Protein AF-0000000068878720 (afdb_homodimer)

InterPro domains:
  IPR004360 Glyoxalase/fosfomycin resistance/dioxygenase domain [PF00903] (13-129)
  IPR029068 Glyoxalase/Bleomycin resistance protein/Dihydroxybiphenyl dioxygenase [G3DSA:3.10.180.10] (3-133)
  IPR029068 Glyoxalase/Bleomycin resistance protein/Dihydroxybiphenyl dioxygenase [SSF54593] (10-132)
  IPR037523 Vicinal oxygen chelate (VOC), core domain [PS51819] (10-132)
  IPR051785 Methylmalonyl-CoA/ethylmalonyl-CoA epimerase [PTHR43048] (6-131)

Sequence (266 aa):
MTADVNPLRTVAAISLFTEDLAASKAFYTDVFGAPVLFEDAESCSVRFNNVIVNLLLASAAGEIVGGQRLVAGPGAGHRCQLSVWVADVDAEVARLKARGVEIVLGPETKPWGKRIAAFRDPAGHSWEVAQDVMTADVNPLRTVAAISLFTEDLAASKAFYTDVFGAPVLFEDAESCSVRFNNVIVNLLLASAAGEIVGGQRLVAGPGAGHRCQLSVWVADVDAEVARLKARGVEIVLGPETKPWGKRIAAFRDPAGHSWEVAQDV

Radius of gyration: 17.66 Å; Cα contacts (8 Å, |Δi|>4): 617; chains: 2; bounding box: 44×50×49 Å

Foldseek 3Di:
DPPPPPVVPAAAEAEDEAQDAVQLVCCCCPLVVWDWDDDDPFWTWTDDPRYIYIYGYLVCCQVPPVGNVPRDALPPDDPDEAEDEDADAVVSVVVCVVVVWDWPDDQDADPVFKGKTWTARPSGHIYMYIYGD/DPPPPPPVPAAAEAEDEAQDAVQLVCCCCPLVVWDWDDDDPAWTWTDDPRYIYIYGYLVCCQVPPVGNVPRDALPPDDPDEAEDEDADAVVSVVVCVVVVWDWPDDQDADPVFKGKTWTARPSGHIYMYIYGD

Secondary structure (DSSP, 8-state):
------GGG---EEEEEES-HHHHHHHHHHTS-PPEEEE-SSEEEEE-SSSEEEEEEHHHHHHHHT-GGGBPPTTS-BSEEEEEE-S-HHHHHHHHHHTTPPEEEEEEE-TTSEEEEEEE-TT--EEEEEEE-/------GGG---EEEEEES-HHHHHHHHHHTS-PPEEEE-SSEEEEE-SSSEEEEEEHHHHHHHHT-GGGBPPTTS-BSEEEEEE-S-HHHHHHHHHHTTPPEEEEEEE-TTSEEEEEEE-TT--EEEEEEE-

Nearest PDB structures (foldseek):
  4mym-assembly1_A-2  TM=8.822E-01  e=9.165E-11  Nocardioides sp. JS614
  3r4q-assembly3_E-2  TM=7.837E-01  e=1.110E-10  Agrobacterium fabrum str. C58
  2rbb-assembly1_B  TM=8.635E-01  e=6.170E-09  Paraburkholderia phytofirmans PsJN
  1kll-assembly1_A-2  TM=8.026E-01  e=3.948E-09  Streptomy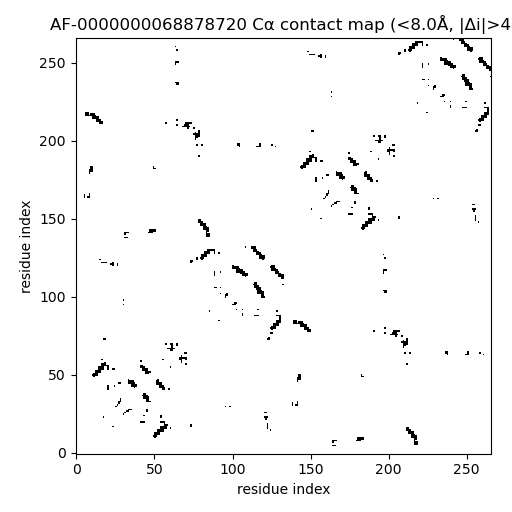ces lavendulae
  1ss4-assembly1_A  TM=6.719E-01  e=1.309E-06  Bacillus cereus

pLDDT: mean 95.37, std 10.01, range [34.06, 98.94]

Organism: Cordyceps militaris (strain CM01) (NCBI:txid983644)

Structure (mmCIF, N/CA/C/O backbone):
data_AF-0000000068878720-model_v1
#
loop_
_entity.id
_entity.type
_entity.pdbx_description
1 polymer 'Glyoxalase/bleomycin resistance protein/dioxygenase'
#
loop_
_atom_site.group_PDB
_atom_site.id
_atom_site.type_symbol
_atom_site.label_atom_id
_atom_site.label_alt_id
_atom_site.label_comp_id
_atom_site.label_asym_id
_atom_site.label_entity_id
_atom_site.label_seq_id
_atom_site.pdbx_PDB_ins_code
_atom_site.Cartn_x
_atom_site.Cartn_y
_atom_site.Cartn_z
_atom_site.occupancy
_atom_site.B_iso_or_equiv
_atom_site.auth_seq_id
_atom_site.auth_comp_id
_atom_site.auth_asym_id
_atom_site.auth_atom_id
_atom_site.pdbx_PDB_model_num
ATOM 1 N N . MET A 1 1 ? -3.354 -27.5 16.984 1 34.06 1 MET A N 1
ATOM 2 C CA . MET A 1 1 ? -3.951 -27.031 15.742 1 34.06 1 MET A CA 1
ATOM 3 C C . MET A 1 1 ? -3.109 -25.906 15.125 1 34.06 1 MET A C 1
ATOM 5 O O . MET A 1 1 ? -2.887 -24.875 15.75 1 34.06 1 MET A O 1
ATOM 9 N N . THR A 1 2 ? -1.996 -26.141 14.508 1 40.84 2 THR A N 1
ATOM 10 C CA . THR A 1 2 ? -0.998 -25.172 14.062 1 40.84 2 THR A CA 1
ATOM 11 C C . THR A 1 2 ? -1.665 -23.984 13.375 1 40.84 2 THR A C 1
ATOM 13 O O . THR A 1 2 ? -2.52 -24.172 12.5 1 40.84 2 THR A O 1
ATOM 16 N N . ALA A 1 3 ? -2.035 -23 13.922 1 46.19 3 ALA A N 1
ATOM 17 C CA . ALA A 1 3 ? -2.824 -21.859 13.492 1 46.19 3 ALA A CA 1
ATOM 18 C C . ALA A 1 3 ? -2.568 -21.531 12.023 1 46.19 3 ALA A C 1
ATOM 20 O O . ALA A 1 3 ? -1.417 -21.438 11.594 1 46.19 3 ALA A O 1
ATOM 21 N N . ASP A 1 4 ? -3.223 -22.188 11.023 1 51.69 4 ASP A N 1
ATOM 22 C CA . ASP A 1 4 ? -3.146 -22.094 9.562 1 51.69 4 ASP A CA 1
ATOM 23 C C . ASP A 1 4 ? -2.779 -20.688 9.117 1 51.69 4 ASP A C 1
ATOM 25 O O . ASP A 1 4 ? -3.646 -19.812 9.023 1 51.69 4 ASP A O 1
ATOM 29 N N . VAL A 1 5 ? -1.571 -20.25 9.531 1 62.88 5 VAL A N 1
ATOM 30 C CA . VAL A 1 5 ? -1.117 -18.922 9.141 1 62.88 5 VAL A CA 1
ATOM 31 C C . VAL A 1 5 ? -0.961 -18.844 7.625 1 62.88 5 VAL A C 1
ATOM 33 O O . VAL A 1 5 ? -0.051 -19.453 7.059 1 62.88 5 VAL A O 1
ATOM 36 N N . ASN A 1 6 ? -2.002 -18.516 6.852 1 79.38 6 ASN A N 1
ATOM 37 C CA . ASN A 1 6 ? -1.873 -18.25 5.426 1 79.38 6 ASN A CA 1
ATOM 38 C C . ASN A 1 6 ? -0.894 -17.109 5.156 1 79.38 6 ASN A C 1
ATOM 40 O O . ASN A 1 6 ? -1.197 -15.945 5.434 1 79.38 6 ASN A O 1
ATOM 44 N N . PRO A 1 7 ? 0.311 -17.5 4.762 1 83.31 7 PRO A N 1
ATOM 45 C CA . PRO A 1 7 ? 1.324 -16.469 4.551 1 83.31 7 PRO A CA 1
ATOM 46 C C . PRO A 1 7 ? 0.859 -15.375 3.594 1 83.31 7 PRO A C 1
ATOM 48 O O . PRO A 1 7 ? 1.382 -14.258 3.627 1 83.31 7 PRO A O 1
ATOM 51 N N . LEU A 1 8 ? -0.153 -15.578 2.816 1 91.62 8 LEU A N 1
ATOM 52 C CA . LEU A 1 8 ? -0.611 -14.617 1.82 1 91.62 8 LEU A CA 1
ATOM 53 C C . LEU A 1 8 ? -1.368 -13.469 2.482 1 91.62 8 LEU A C 1
ATOM 55 O O . LEU A 1 8 ? -1.61 -12.438 1.854 1 91.62 8 LEU A O 1
ATOM 59 N N . ARG A 1 9 ? -1.646 -13.594 3.729 1 95.44 9 ARG A N 1
ATOM 60 C CA . ARG A 1 9 ? -2.443 -12.562 4.379 1 95.44 9 ARG A CA 1
ATOM 61 C C . ARG A 1 9 ? -1.573 -11.664 5.254 1 95.44 9 ARG A C 1
ATOM 63 O O . ARG A 1 9 ? -2.061 -11.062 6.211 1 95.44 9 ARG A O 1
ATOM 70 N N . THR A 1 10 ? -0.305 -11.688 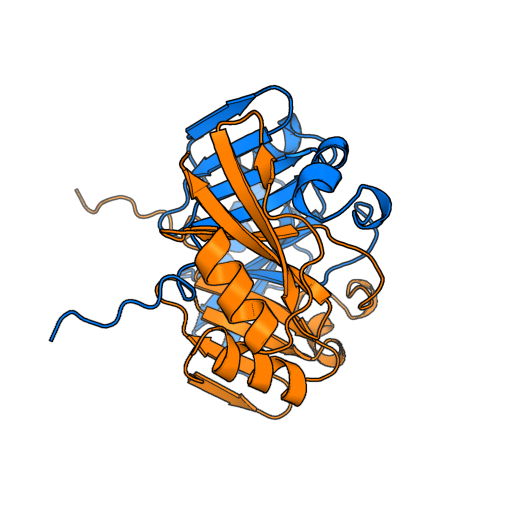5.051 1 97.31 10 THR A N 1
ATOM 71 C CA . THR A 1 10 ? 0.604 -10.758 5.715 1 97.31 10 THR A CA 1
ATOM 72 C C . THR A 1 10 ? 1.361 -9.914 4.688 1 97.31 10 THR A C 1
ATOM 74 O O . THR A 1 10 ? 2.168 -10.445 3.92 1 97.31 10 THR A O 1
ATOM 77 N N . VAL A 1 11 ? 1.076 -8.633 4.684 1 98.56 11 VAL A N 1
ATOM 78 C CA . VAL A 1 11 ? 1.844 -7.742 3.816 1 98.56 11 VAL A CA 1
ATOM 79 C C . VAL A 1 11 ? 3.215 -7.477 4.434 1 98.56 11 VAL A C 1
ATOM 81 O O . VAL A 1 11 ? 3.324 -6.77 5.441 1 98.56 11 VAL A O 1
ATOM 84 N N . ALA A 1 12 ? 4.223 -7.953 3.785 1 98.44 12 ALA A N 1
ATOM 85 C CA . ALA A 1 12 ? 5.566 -7.859 4.344 1 98.44 12 ALA A CA 1
ATOM 86 C C . ALA A 1 12 ? 6.223 -6.531 3.98 1 98.44 12 ALA A C 1
ATOM 88 O O . ALA A 1 12 ? 6.973 -5.961 4.777 1 98.44 12 ALA A O 1
ATOM 89 N N . ALA A 1 13 ? 5.945 -6.062 2.777 1 98.69 13 ALA A N 1
ATOM 90 C CA . ALA A 1 13 ? 6.535 -4.809 2.314 1 98.69 13 ALA A CA 1
ATOM 91 C C . ALA A 1 13 ? 5.598 -4.082 1.353 1 98.69 13 ALA A C 1
ATOM 93 O O . ALA A 1 13 ? 4.777 -4.715 0.682 1 98.69 13 ALA A O 1
ATOM 94 N N . ILE A 1 14 ? 5.668 -2.84 1.381 1 98.94 14 ILE A N 1
ATOM 95 C CA . ILE A 1 14 ? 5.062 -1.946 0.398 1 98.94 14 ILE A CA 1
ATOM 96 C C . ILE A 1 14 ? 6.16 -1.185 -0.346 1 98.94 14 ILE A C 1
ATOM 98 O O . ILE A 1 14 ? 6.887 -0.387 0.252 1 98.94 14 ILE A O 1
ATOM 102 N N . SER A 1 15 ? 6.305 -1.453 -1.601 1 98.88 15 SER A N 1
ATOM 103 C CA . SER A 1 15 ? 7.246 -0.696 -2.416 1 98.88 15 SER A CA 1
ATOM 104 C C . SER A 1 15 ? 6.582 0.527 -3.039 1 98.88 15 SER A C 1
ATOM 106 O O . SER A 1 15 ? 5.621 0.398 -3.797 1 98.88 15 SER A O 1
ATOM 108 N N . LEU A 1 16 ? 7.039 1.638 -2.689 1 98.88 16 LEU A N 1
ATOM 109 C CA . LEU A 1 16 ? 6.598 2.912 -3.248 1 98.88 16 LEU A CA 1
ATOM 110 C C . LEU A 1 16 ? 7.629 3.463 -4.227 1 98.88 16 LEU A C 1
ATOM 112 O O . LEU A 1 16 ? 8.812 3.582 -3.891 1 98.88 16 LEU A O 1
ATOM 116 N N . PHE A 1 17 ? 7.141 3.779 -5.43 1 98.88 17 PHE A N 1
ATOM 117 C CA . PHE A 1 17 ? 8.062 4.227 -6.465 1 98.88 17 PHE A CA 1
ATOM 118 C C . PHE A 1 17 ? 8.289 5.73 -6.379 1 98.88 17 PHE A C 1
ATOM 120 O O . PHE A 1 17 ? 7.359 6.484 -6.086 1 98.88 17 PHE A O 1
ATOM 127 N N . THR A 1 18 ? 9.484 6.129 -6.566 1 98.75 18 THR A N 1
ATOM 128 C CA . THR A 1 18 ? 9.852 7.531 -6.449 1 98.75 18 THR A CA 1
ATOM 129 C C . THR A 1 18 ? 10.844 7.922 -7.543 1 98.75 18 THR A C 1
ATOM 131 O O . THR A 1 18 ? 11.586 7.074 -8.047 1 98.75 18 THR A O 1
ATOM 134 N N . GLU A 1 19 ? 10.82 9.18 -7.957 1 98.5 19 GLU A N 1
ATOM 135 C CA . GLU A 1 19 ? 11.773 9.719 -8.914 1 98.5 19 GLU A CA 1
ATOM 136 C C . GLU A 1 19 ? 12.969 10.352 -8.203 1 98.5 19 GLU A C 1
ATOM 138 O O . GLU A 1 19 ? 13.992 10.633 -8.828 1 98.5 19 GLU A O 1
ATOM 143 N N . ASP A 1 20 ? 12.82 10.641 -6.941 1 98.56 20 ASP A N 1
ATOM 144 C CA . ASP A 1 20 ? 13.852 11.273 -6.117 1 98.56 20 ASP A CA 1
ATOM 145 C C . ASP A 1 20 ? 14.016 10.547 -4.785 1 98.56 20 ASP A C 1
ATOM 147 O O . ASP A 1 20 ? 13.352 10.891 -3.801 1 98.56 20 ASP A O 1
ATOM 151 N N . LEU A 1 21 ? 14.977 9.602 -4.789 1 98.69 21 LEU A N 1
ATOM 152 C CA . LEU A 1 21 ? 15.156 8.711 -3.646 1 98.69 21 LEU A CA 1
ATOM 153 C C . LEU A 1 21 ? 15.57 9.5 -2.406 1 98.69 21 LEU A C 1
ATOM 155 O O . LEU A 1 21 ? 15.086 9.219 -1.304 1 98.69 21 LEU A O 1
ATOM 159 N N . ALA A 1 22 ? 16.406 10.438 -2.559 1 98.69 22 ALA A N 1
ATOM 160 C CA . ALA A 1 22 ? 16.891 11.242 -1.436 1 98.69 22 ALA A CA 1
ATOM 161 C C . ALA A 1 22 ? 15.742 12.016 -0.786 1 98.69 22 ALA A C 1
ATOM 163 O O . ALA A 1 22 ? 15.625 12.047 0.441 1 98.69 22 ALA A O 1
ATOM 164 N N . ALA A 1 23 ? 14.938 12.656 -1.591 1 98.5 23 ALA A N 1
ATOM 165 C CA . ALA A 1 23 ? 13.797 13.398 -1.077 1 98.5 23 ALA A CA 1
ATOM 166 C C . ALA A 1 23 ? 12.82 12.484 -0.353 1 98.5 23 ALA A C 1
ATOM 168 O O . ALA A 1 23 ? 12.289 12.836 0.706 1 98.5 23 ALA A O 1
ATOM 169 N N . SER A 1 24 ? 12.57 11.312 -0.935 1 98.69 24 SER A N 1
ATOM 170 C CA . SER A 1 24 ? 11.68 10.352 -0.292 1 98.69 24 SER A CA 1
ATOM 171 C C . SER A 1 24 ? 12.25 9.867 1.038 1 98.69 24 SER A C 1
ATOM 173 O O . SER A 1 24 ? 11.547 9.859 2.051 1 98.69 24 SER A O 1
ATOM 175 N N . LYS A 1 25 ? 13.477 9.492 0.987 1 98.75 25 LYS A N 1
ATOM 176 C CA . LYS A 1 25 ? 14.125 9.07 2.225 1 98.75 25 LYS A CA 1
ATOM 177 C C . LYS A 1 25 ? 13.992 10.133 3.309 1 98.75 25 LYS A C 1
ATOM 179 O O . LYS A 1 25 ? 13.602 9.828 4.438 1 98.75 25 LYS A O 1
ATOM 184 N N . ALA A 1 26 ? 14.289 11.359 3.004 1 98.56 26 ALA A N 1
ATOM 185 C CA . ALA A 1 26 ? 14.211 12.461 3.961 1 98.56 26 ALA A CA 1
ATOM 186 C C . ALA A 1 26 ? 12.797 12.594 4.523 1 98.56 26 ALA A C 1
ATOM 188 O O . ALA A 1 26 ? 12.617 12.766 5.73 1 98.56 26 ALA A O 1
ATOM 189 N N . PHE A 1 27 ? 11.852 12.5 3.688 1 98.5 27 PHE A N 1
ATOM 190 C CA . PHE A 1 27 ? 10.461 12.625 4.109 1 98.5 27 PHE A CA 1
ATOM 191 C C . PHE A 1 27 ? 10.109 11.531 5.109 1 98.5 27 PHE A C 1
ATOM 193 O O . PHE A 1 27 ? 9.578 11.812 6.188 1 98.5 27 PHE A O 1
ATOM 200 N N . TYR A 1 28 ? 10.367 10.289 4.77 1 98.5 28 TYR A N 1
ATOM 201 C CA . TYR A 1 28 ? 9.93 9.164 5.598 1 98.5 28 TYR A CA 1
ATOM 202 C C . TYR A 1 28 ? 10.711 9.125 6.906 1 98.5 28 TYR A C 1
ATOM 204 O O . TYR A 1 28 ? 10.18 8.711 7.941 1 98.5 28 TYR A O 1
ATOM 212 N N . THR A 1 29 ? 11.961 9.578 6.891 1 97.94 29 THR A N 1
ATOM 213 C CA . THR A 1 29 ? 12.742 9.602 8.125 1 97.94 29 THR A CA 1
ATOM 214 C C . THR A 1 29 ? 12.336 10.789 8.992 1 97.94 29 THR A C 1
ATOM 216 O O . THR A 1 29 ? 12.211 10.664 10.211 1 97.94 29 THR A O 1
ATOM 219 N N . ASP A 1 30 ? 12.039 11.969 8.383 1 96.19 30 ASP A N 1
ATOM 220 C CA . ASP A 1 30 ? 11.797 13.195 9.141 1 96.19 30 ASP A CA 1
ATOM 221 C C . ASP A 1 30 ? 10.336 13.289 9.57 1 96.19 30 ASP A C 1
ATOM 223 O O . ASP A 1 30 ? 10.039 13.734 10.68 1 96.19 30 ASP A O 1
ATOM 227 N N . VAL A 1 31 ? 9.477 12.945 8.703 1 95.69 31 VAL A N 1
ATOM 228 C CA . VAL A 1 31 ? 8.055 13.148 8.945 1 95.69 31 VAL A CA 1
ATOM 229 C C . VAL A 1 31 ? 7.492 11.977 9.742 1 95.69 31 VAL A C 1
ATOM 231 O O . VAL A 1 31 ? 6.812 12.172 10.75 1 95.69 31 VAL A O 1
ATOM 234 N N . PHE A 1 32 ? 7.852 10.742 9.359 1 96 32 PHE A N 1
ATOM 235 C CA . PHE A 1 32 ? 7.32 9.562 10.031 1 96 32 PHE A CA 1
ATOM 236 C C . PHE A 1 32 ? 8.25 9.109 11.148 1 96 32 PHE A C 1
ATOM 238 O O . PHE A 1 32 ? 7.852 8.344 12.023 1 96 32 PHE A O 1
ATOM 245 N N . GLY A 1 33 ? 9.523 9.562 11.078 1 96 33 GLY A N 1
ATOM 246 C CA . GLY A 1 33 ? 10.516 9.062 12.016 1 96 33 GLY A CA 1
ATOM 247 C C . GLY A 1 33 ? 10.875 7.613 11.781 1 96 33 GLY A C 1
ATOM 248 O O . GLY A 1 33 ? 11.172 6.879 12.727 1 96 33 GLY A O 1
ATOM 249 N N . ALA A 1 34 ? 10.758 7.113 10.602 1 97.56 34 ALA A N 1
ATOM 250 C CA . ALA A 1 34 ? 11.016 5.715 10.266 1 97.56 34 ALA A CA 1
ATOM 251 C C . ALA A 1 34 ? 12.516 5.465 10.078 1 97.56 34 ALA A C 1
ATOM 253 O O . ALA A 1 34 ? 13.148 6.09 9.227 1 97.56 34 ALA A O 1
ATOM 254 N N . PRO A 1 35 ? 13.078 4.562 10.852 1 97.88 35 PRO A N 1
ATOM 255 C CA . PRO A 1 35 ? 14.508 4.297 10.672 1 97.88 35 PRO A CA 1
ATOM 256 C C . PRO A 1 35 ? 14.812 3.58 9.359 1 97.88 35 PRO A C 1
ATOM 258 O O . PRO A 1 35 ? 14.031 2.734 8.914 1 97.88 35 PRO A O 1
ATOM 261 N N . VAL A 1 36 ? 16 3.842 8.789 1 98.62 36 VAL A N 1
ATOM 262 C CA . VAL A 1 36 ? 16.469 3.191 7.574 1 98.62 36 VAL A CA 1
ATOM 263 C C . VAL A 1 36 ? 17.016 1.804 7.906 1 98.62 36 VAL A C 1
ATOM 265 O O . VAL A 1 36 ? 17.812 1.65 8.828 1 98.62 36 VAL A O 1
ATOM 268 N N . LEU A 1 37 ? 16.578 0.844 7.16 1 98.38 37 LEU A N 1
ATOM 269 C CA . LEU A 1 37 ? 17.031 -0.532 7.336 1 98.38 37 LEU A CA 1
ATOM 270 C C . LEU A 1 37 ? 18.156 -0.867 6.352 1 98.38 37 LEU A C 1
ATOM 272 O O . LEU A 1 37 ? 19.078 -1.605 6.688 1 98.38 37 LEU A O 1
ATOM 276 N N . PHE A 1 38 ? 17.906 -0.456 5.16 1 97.12 38 PHE A N 1
ATOM 277 C CA . PHE A 1 38 ? 18.812 -0.743 4.047 1 97.12 38 PHE A CA 1
ATOM 278 C C . PHE A 1 38 ? 18.688 0.322 2.965 1 97.12 38 PHE A C 1
ATOM 280 O O . PHE A 1 38 ? 17.625 0.922 2.797 1 97.12 38 PHE A O 1
ATOM 287 N N . GLU A 1 39 ? 19.766 0.601 2.346 1 97.81 39 GLU A N 1
ATOM 288 C CA . GLU A 1 39 ? 19.734 1.534 1.223 1 97.81 39 GLU A CA 1
ATOM 289 C C . GLU A 1 39 ? 20.828 1.226 0.213 1 97.81 39 GLU A C 1
ATOM 291 O O . GLU A 1 39 ? 21.938 0.823 0.591 1 97.81 39 GLU A O 1
ATOM 296 N N . ASP A 1 40 ? 20.562 1.302 -0.949 1 97.5 40 ASP A N 1
ATOM 297 C CA . ASP A 1 40 ? 21.531 1.265 -2.043 1 97.5 40 ASP A CA 1
ATOM 298 C C . ASP A 1 40 ? 21.219 2.332 -3.088 1 97.5 40 ASP A C 1
ATOM 300 O O . ASP A 1 40 ? 20.531 3.316 -2.793 1 97.5 40 ASP A O 1
ATOM 304 N N . ALA A 1 41 ? 21.781 2.248 -4.246 1 97.31 41 ALA A N 1
ATOM 305 C CA . ALA A 1 41 ? 21.656 3.297 -5.254 1 97.31 41 ALA A CA 1
ATOM 306 C C . ALA A 1 41 ? 20.234 3.404 -5.766 1 97.31 41 ALA A C 1
ATOM 308 O O . ALA A 1 41 ? 19.812 4.461 -6.246 1 97.31 41 ALA A O 1
ATOM 309 N N . GLU A 1 42 ? 19.438 2.348 -5.586 1 98.25 42 GLU A N 1
ATOM 310 C CA . GLU A 1 42 ? 18.141 2.332 -6.242 1 98.25 42 GLU A CA 1
ATOM 311 C C . GLU A 1 42 ? 17 2.258 -5.227 1 98.25 42 GLU A C 1
ATOM 313 O O . GLU A 1 42 ? 15.836 2.398 -5.582 1 98.25 42 GLU A O 1
ATOM 318 N N . SER A 1 43 ? 17.328 2.064 -3.98 1 98.5 43 SER A N 1
ATOM 319 C CA . SER A 1 43 ? 16.25 1.842 -3.033 1 98.5 43 SER A CA 1
ATOM 320 C C . SER A 1 43 ? 16.672 2.189 -1.61 1 98.5 43 SER A C 1
ATOM 322 O O . SER A 1 43 ? 17.875 2.256 -1.315 1 98.5 43 SER A O 1
ATOM 324 N N . CYS A 1 44 ? 15.727 2.496 -0.809 1 98.81 44 CYS A N 1
ATOM 325 C CA . CYS A 1 44 ? 15.852 2.715 0.627 1 98.81 44 CYS A CA 1
ATOM 326 C C . CYS A 1 44 ? 14.688 2.088 1.381 1 98.81 44 CYS A C 1
ATOM 328 O O . CYS A 1 44 ? 13.531 2.469 1.174 1 98.81 44 CYS A O 1
ATOM 330 N N . SER A 1 45 ? 14.961 1.12 2.188 1 98.75 45 SER A N 1
ATOM 331 C CA . SER A 1 45 ? 13.93 0.504 3.016 1 98.75 45 SER A CA 1
ATOM 332 C C . SER A 1 45 ? 13.859 1.161 4.391 1 98.75 45 SER A C 1
ATOM 334 O O . SER A 1 45 ? 14.891 1.351 5.047 1 98.75 45 SER A O 1
ATOM 336 N N . VAL A 1 46 ? 12.672 1.502 4.766 1 98.75 46 VAL A N 1
ATOM 337 C CA . VAL A 1 46 ? 12.469 2.074 6.094 1 98.75 46 VAL A CA 1
ATOM 338 C C . VAL A 1 46 ? 11.516 1.192 6.895 1 98.75 46 VAL A C 1
ATOM 340 O O . VAL A 1 46 ? 10.68 0.484 6.324 1 98.75 46 VAL A O 1
ATOM 343 N N . ARG A 1 47 ? 11.656 1.254 8.188 1 97.94 47 ARG A N 1
ATOM 344 C CA . ARG A 1 47 ? 10.93 0.355 9.07 1 97.94 47 ARG A CA 1
ATOM 345 C C . ARG A 1 47 ? 9.688 1.033 9.633 1 97.94 47 ARG A C 1
ATOM 347 O O . ARG A 1 47 ? 9.781 2.059 10.312 1 97.94 47 ARG A O 1
ATOM 354 N N . PHE A 1 48 ? 8.562 0.49 9.344 1 98.12 48 PHE A N 1
ATOM 355 C CA . PHE A 1 48 ? 7.324 0.721 10.078 1 98.12 48 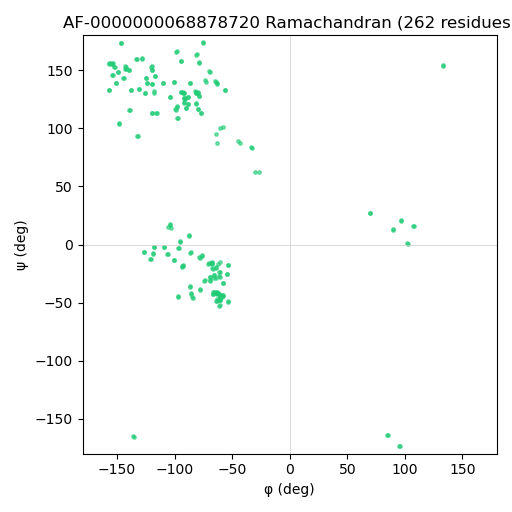PHE A CA 1
ATOM 356 C C . PHE A 1 48 ? 7.062 -0.408 11.07 1 98.12 48 PHE A C 1
ATOM 358 O O . PHE A 1 48 ? 7.73 -1.444 11.023 1 98.12 48 PHE A O 1
ATOM 365 N N . ASN A 1 49 ? 6.148 -0.209 12 1 97 49 ASN A N 1
ATOM 366 C CA . ASN A 1 49 ? 5.93 -1.164 13.078 1 97 49 ASN A CA 1
ATOM 367 C C . ASN A 1 49 ? 5.422 -2.504 12.547 1 97 49 ASN A C 1
ATOM 369 O O . ASN A 1 49 ? 5.715 -3.553 13.125 1 97 49 ASN A O 1
ATOM 373 N N . ASN A 1 50 ? 4.723 -2.531 11.453 1 97.19 50 ASN A N 1
ATOM 374 C CA . ASN A 1 50 ? 4.055 -3.754 11.016 1 97.19 50 ASN A CA 1
ATOM 375 C C . ASN A 1 50 ? 4.426 -4.117 9.586 1 97.19 50 ASN A C 1
ATOM 377 O O . ASN A 1 50 ? 4.039 -5.18 9.086 1 97.19 50 ASN A O 1
ATOM 381 N N . VAL A 1 51 ? 5.16 -3.299 8.867 1 98.19 51 VAL A N 1
ATOM 382 C CA . VAL A 1 51 ? 5.512 -3.527 7.469 1 98.19 51 VAL A CA 1
ATOM 383 C C . VAL A 1 51 ? 6.809 -2.799 7.137 1 98.19 51 VAL A C 1
ATOM 385 O O . VAL A 1 51 ? 7.176 -1.83 7.809 1 98.19 51 VAL A O 1
ATOM 388 N N . ILE A 1 52 ? 7.492 -3.277 6.141 1 98.56 52 ILE A N 1
ATOM 389 C CA . ILE A 1 52 ? 8.602 -2.525 5.57 1 98.56 52 ILE A CA 1
ATOM 390 C C . ILE A 1 52 ? 8.094 -1.662 4.414 1 98.56 52 ILE A C 1
ATOM 392 O O . ILE A 1 52 ? 7.34 -2.133 3.564 1 98.56 52 ILE A O 1
ATOM 396 N N . VAL A 1 53 ? 8.438 -0.437 4.426 1 98.88 53 VAL A N 1
ATOM 397 C CA . VAL A 1 53 ? 8.203 0.416 3.264 1 98.88 53 VAL A CA 1
ATOM 398 C C . VAL A 1 53 ? 9.492 0.551 2.453 1 98.88 53 VAL A C 1
ATOM 400 O O . VAL A 1 53 ? 10.5 1.042 2.961 1 98.88 53 VAL A O 1
ATOM 403 N N . ASN A 1 54 ? 9.453 0.062 1.254 1 98.81 54 ASN A N 1
ATOM 404 C CA . ASN A 1 54 ? 10.578 0.158 0.327 1 98.81 54 ASN A CA 1
ATOM 405 C C . ASN A 1 54 ? 10.406 1.327 -0.639 1 98.81 54 ASN A C 1
ATOM 407 O O . ASN A 1 54 ? 9.531 1.303 -1.503 1 98.81 54 ASN A O 1
ATOM 411 N N . LEU A 1 55 ? 11.188 2.316 -0.458 1 98.94 55 LEU A N 1
ATOM 412 C CA . LEU A 1 55 ? 11.273 3.402 -1.43 1 98.94 55 LEU A CA 1
ATOM 413 C C . LEU A 1 55 ? 12.156 3.01 -2.611 1 98.94 55 LEU A C 1
ATOM 415 O O . LEU A 1 55 ? 13.344 2.732 -2.438 1 98.94 55 LEU A O 1
ATOM 419 N N . LEU A 1 56 ? 11.594 2.941 -3.797 1 98.88 56 LEU A N 1
ATOM 420 C CA . LEU A 1 56 ? 12.273 2.393 -4.961 1 98.88 56 LEU A CA 1
ATOM 421 C C . LEU A 1 56 ? 12.273 3.389 -6.117 1 98.88 56 LEU A C 1
ATOM 423 O O . LEU A 1 56 ? 11.227 3.943 -6.461 1 98.88 56 LEU A O 1
ATOM 427 N N . LEU A 1 57 ? 13.438 3.59 -6.668 1 98.81 57 LEU A N 1
ATOM 428 C CA . LEU A 1 57 ? 13.461 4.422 -7.867 1 98.81 57 LEU A CA 1
ATOM 429 C C . LEU A 1 57 ? 12.531 3.863 -8.938 1 98.81 57 LEU A C 1
ATOM 431 O O . LEU A 1 57 ? 12.578 2.668 -9.242 1 98.81 57 LEU A O 1
ATOM 435 N N . ALA A 1 58 ? 11.758 4.777 -9.477 1 98.69 58 ALA A N 1
ATOM 436 C CA . ALA A 1 58 ? 10.805 4.391 -10.516 1 98.69 58 ALA A CA 1
ATOM 437 C C . ALA A 1 58 ? 11.523 3.742 -11.695 1 98.69 58 ALA A C 1
ATOM 439 O O . ALA A 1 58 ? 10.992 2.82 -12.32 1 98.69 58 ALA A O 1
ATOM 440 N N . SER A 1 59 ? 12.734 4.156 -12.008 1 98.12 59 SER A N 1
ATOM 441 C CA . SER A 1 59 ? 13.516 3.633 -13.125 1 98.12 59 SER A CA 1
ATOM 442 C C . SER A 1 59 ? 13.922 2.184 -12.883 1 98.12 59 SER A C 1
ATOM 444 O O . SER A 1 59 ? 14.32 1.483 -13.812 1 98.12 59 SER A O 1
ATOM 446 N N . ALA A 1 60 ? 13.828 1.689 -11.672 1 98.19 60 ALA A N 1
ATOM 447 C CA . ALA A 1 60 ? 14.188 0.314 -11.336 1 98.19 60 ALA A CA 1
ATOM 448 C C . ALA A 1 60 ? 12.938 -0.53 -11.078 1 98.19 60 ALA A C 1
ATOM 450 O O . ALA A 1 60 ? 13.031 -1.749 -10.914 1 98.19 60 ALA A O 1
ATOM 451 N N . ALA A 1 61 ? 11.781 0.105 -11.023 1 98.56 61 ALA A N 1
ATOM 452 C CA . ALA A 1 61 ? 10.547 -0.542 -10.594 1 98.56 61 ALA A CA 1
ATOM 453 C C . ALA A 1 61 ? 10.078 -1.574 -11.617 1 98.56 61 ALA A C 1
ATOM 455 O O . ALA A 1 61 ? 9.398 -2.543 -11.266 1 98.56 61 ALA A O 1
ATOM 456 N N . GLY A 1 62 ? 10.43 -1.363 -12.906 1 98.12 62 GLY A N 1
ATOM 457 C CA . GLY A 1 62 ? 10.07 -2.318 -13.945 1 98.12 62 GLY A CA 1
ATOM 458 C C . GLY A 1 62 ? 10.539 -3.73 -13.641 1 98.12 62 GLY A C 1
ATOM 459 O O . GLY A 1 62 ? 9.914 -4.699 -14.07 1 98.12 62 GLY A O 1
ATOM 460 N N . GLU A 1 63 ? 11.547 -3.885 -12.875 1 97.25 63 GLU A N 1
ATOM 461 C CA . GLU A 1 63 ? 12.164 -5.168 -12.539 1 97.25 63 GLU A CA 1
ATOM 462 C C . GLU A 1 63 ? 11.258 -5.988 -11.625 1 97.25 63 GLU A C 1
ATOM 464 O O . GLU A 1 63 ? 11.453 -7.199 -11.477 1 97.25 63 GLU A O 1
ATOM 469 N N . ILE A 1 64 ? 10.297 -5.301 -11.039 1 97.81 64 ILE A N 1
ATOM 470 C CA . ILE A 1 64 ? 9.508 -6.062 -10.086 1 97.81 64 ILE A CA 1
ATOM 471 C C . ILE A 1 64 ? 8.039 -6.062 -10.508 1 97.81 64 ILE A C 1
ATOM 473 O O . ILE A 1 64 ? 7.242 -6.863 -10.016 1 97.81 64 ILE A O 1
ATOM 477 N N . VAL A 1 65 ? 7.668 -5.199 -11.477 1 97.94 65 VAL A N 1
ATOM 478 C CA . VAL A 1 65 ? 6.246 -5.137 -11.805 1 97.94 65 VAL A CA 1
ATOM 479 C C . VAL A 1 65 ? 6.004 -5.75 -13.18 1 97.94 65 VAL A C 1
ATOM 481 O O . VAL A 1 65 ? 4.871 -5.781 -13.656 1 97.94 65 VAL A O 1
ATOM 484 N N . GLY A 1 66 ? 6.926 -6.176 -13.883 1 97 66 GLY A N 1
ATOM 485 C CA . GLY A 1 66 ? 6.746 -6.848 -15.156 1 97 66 GLY A CA 1
ATOM 486 C C . GLY A 1 66 ? 7.152 -5.996 -16.344 1 97 66 GLY A C 1
ATOM 487 O O . GLY A 1 66 ? 6.668 -6.203 -17.453 1 97 66 GLY A O 1
ATOM 488 N N . GLY A 1 67 ? 7.93 -4.906 -16.016 1 97.25 67 GLY A N 1
ATOM 489 C CA . GLY A 1 67 ? 8.414 -4.059 -17.094 1 97.25 67 GLY A CA 1
ATOM 490 C C . GLY A 1 67 ? 8.219 -2.578 -16.828 1 97.25 67 GLY A C 1
ATOM 491 O O . GLY A 1 67 ? 7.27 -2.189 -16.141 1 97.25 67 GLY A O 1
ATOM 492 N N . GLN A 1 68 ? 9.102 -1.768 -17.484 1 95.94 68 GLN A N 1
ATOM 493 C CA . GLN A 1 68 ? 9.062 -0.326 -17.266 1 95.94 68 GLN A CA 1
ATOM 494 C C . GLN A 1 68 ? 7.77 0.28 -17.797 1 95.94 68 GLN A C 1
ATOM 496 O O . GLN A 1 68 ? 7.281 1.279 -17.266 1 95.94 68 GLN A O 1
ATOM 501 N N . ARG A 1 69 ? 7.18 -0.37 -18.781 1 95.62 69 ARG A N 1
ATOM 502 C CA . ARG A 1 69 ? 5.973 0.157 -19.406 1 95.62 69 ARG A CA 1
ATOM 503 C C . ARG A 1 69 ? 4.797 0.13 -18.422 1 95.62 69 ARG A C 1
ATOM 505 O O . ARG A 1 69 ? 3.793 0.813 -18.641 1 95.62 69 ARG A O 1
ATOM 512 N N . LEU A 1 70 ? 4.93 -0.593 -17.406 1 96.88 70 LEU A N 1
ATOM 513 C CA . LEU A 1 70 ? 3.85 -0.735 -16.438 1 96.88 70 LEU A CA 1
ATOM 514 C C . LEU A 1 70 ? 4.043 0.219 -15.266 1 96.88 70 LEU A C 1
ATOM 516 O O . LEU A 1 70 ? 3.221 0.258 -14.344 1 96.88 70 LEU A O 1
ATOM 520 N N . VAL A 1 71 ? 5.117 0.957 -15.25 1 98 71 VAL A N 1
ATOM 521 C CA . VAL A 1 71 ? 5.379 1.931 -14.195 1 98 71 VAL A CA 1
ATOM 522 C C . VAL A 1 71 ? 4.746 3.271 -14.562 1 98 71 VAL A C 1
ATOM 524 O O . VAL A 1 71 ? 5.047 3.842 -15.617 1 98 71 VAL A O 1
ATOM 527 N N . ALA A 1 72 ? 3.869 3.713 -13.703 1 97.31 72 ALA A N 1
ATOM 528 C CA . ALA A 1 72 ? 3.182 4.98 -13.945 1 97.31 72 ALA A CA 1
ATOM 529 C C . ALA A 1 72 ? 4.074 6.164 -13.586 1 97.31 72 ALA A C 1
ATOM 531 O O . ALA A 1 72 ? 4.949 6.051 -12.727 1 97.31 72 ALA A O 1
ATOM 532 N N . GLY A 1 73 ? 3.795 7.301 -14.172 1 94.69 73 GLY A N 1
ATOM 533 C CA . GLY A 1 73 ? 4.5 8.523 -13.828 1 94.69 73 GLY A CA 1
ATOM 534 C C . GLY A 1 73 ? 3.959 9.188 -12.57 1 94.69 73 GLY A C 1
ATOM 535 O O . GLY A 1 73 ? 2.893 8.812 -12.078 1 94.69 73 GLY A O 1
ATOM 536 N N . PRO A 1 74 ? 4.691 10.141 -11.906 1 89.31 74 PRO A N 1
ATOM 537 C CA . PRO A 1 74 ? 4.289 10.789 -10.656 1 89.31 74 PRO A CA 1
ATOM 538 C C . PRO A 1 74 ? 2.979 11.562 -10.789 1 89.31 74 PRO A C 1
ATOM 540 O O . PRO A 1 74 ? 2.285 11.781 -9.789 1 89.31 74 PRO A O 1
ATOM 543 N N . GLY A 1 75 ? 2.496 11.852 -11.977 1 90.06 75 GLY A N 1
ATOM 544 C CA . GLY A 1 75 ? 1.279 12.625 -12.164 1 90.06 75 GLY A CA 1
ATOM 545 C C . GLY A 1 75 ? 0.1 11.781 -12.609 1 90.06 75 GLY A C 1
ATOM 546 O O . GLY A 1 75 ? -0.96 12.312 -12.945 1 90.06 75 GLY A O 1
ATOM 547 N N . ALA A 1 76 ? 0.167 10.492 -12.5 1 93.81 76 ALA A N 1
ATOM 548 C CA . ALA A 1 76 ? -0.842 9.586 -13.055 1 93.81 76 ALA A CA 1
ATOM 549 C C . ALA A 1 76 ? -2.078 9.531 -12.156 1 93.81 76 ALA A C 1
ATOM 551 O O . ALA A 1 76 ? -3.141 9.078 -12.578 1 93.81 76 ALA A O 1
ATOM 552 N N . GLY A 1 77 ? -2.025 10.086 -10.93 1 96 77 GLY A N 1
ATOM 553 C CA . GLY A 1 77 ? -3.117 9.953 -9.977 1 96 77 GLY A CA 1
ATOM 554 C C . GLY A 1 77 ? -2.932 8.805 -9.008 1 96 77 GLY A C 1
ATOM 555 O O . GLY A 1 77 ? -1.854 8.203 -8.945 1 96 77 GLY A O 1
ATOM 556 N N . HIS A 1 78 ? -4 8.609 -8.234 1 96.94 78 HIS A N 1
ATOM 557 C CA . HIS A 1 78 ? -3.895 7.621 -7.168 1 96.94 78 HIS A CA 1
ATOM 558 C C . HIS A 1 78 ? -4.754 6.395 -7.461 1 96.94 78 HIS A C 1
ATOM 560 O O . HIS A 1 78 ? -5.887 6.523 -7.934 1 96.94 78 HIS A O 1
ATOM 566 N N . ARG A 1 79 ? -4.203 5.258 -7.164 1 98 79 ARG A N 1
ATOM 567 C CA . ARG A 1 79 ? -4.98 4.023 -7.188 1 98 79 ARG A CA 1
ATOM 568 C C . ARG A 1 79 ? -5.039 3.385 -5.805 1 98 79 ARG A C 1
ATOM 570 O O . ARG A 1 79 ? -5.695 2.359 -5.617 1 98 79 ARG A O 1
ATOM 577 N N . CYS A 1 80 ? -4.379 3.98 -4.871 1 98.31 80 CYS A N 1
ATOM 578 C CA . CYS A 1 80 ? -4.316 3.459 -3.51 1 98.31 80 CYS A CA 1
ATOM 579 C C . CYS A 1 80 ? -4.039 4.578 -2.512 1 98.31 80 CYS A C 1
ATOM 581 O O . CYS A 1 80 ? -3.578 5.656 -2.891 1 98.31 80 CYS A O 1
ATOM 583 N N . GLN A 1 81 ? -4.406 4.391 -1.287 1 98.81 81 GLN A N 1
ATOM 584 C CA . GLN A 1 81 ? -4.094 5.285 -0.179 1 98.81 81 GLN A CA 1
ATOM 585 C C . GLN A 1 81 ? -3.699 4.5 1.069 1 98.81 81 GLN A C 1
ATOM 587 O O . GLN A 1 81 ? -4.328 3.494 1.397 1 98.81 81 GLN A O 1
ATOM 592 N N . LEU A 1 82 ? -2.615 4.898 1.712 1 98.88 82 LEU A N 1
ATOM 593 C CA . LEU A 1 82 ? -2.152 4.312 2.965 1 98.88 82 LEU A CA 1
ATOM 594 C C . LEU A 1 82 ? -2.668 5.105 4.16 1 98.88 82 LEU A C 1
ATOM 596 O O . LEU A 1 82 ? -2.555 6.332 4.191 1 98.88 82 LEU A O 1
ATOM 600 N N . SER A 1 83 ? -3.223 4.41 5.129 1 98.75 83 SER A N 1
ATOM 601 C CA . SER A 1 83 ? -3.865 5.098 6.246 1 98.75 83 SER A CA 1
ATOM 602 C C . SER A 1 83 ? -3.203 4.738 7.57 1 98.75 83 SER A C 1
ATOM 604 O O . SER A 1 83 ? -2.896 3.57 7.82 1 98.75 83 SER A O 1
ATOM 606 N N . VAL A 1 84 ? -3.037 5.727 8.359 1 98.44 84 VAL A N 1
ATOM 607 C CA . VAL A 1 84 ? -2.557 5.594 9.734 1 98.44 84 VAL A CA 1
ATOM 608 C C . VAL A 1 84 ? -3.625 6.094 10.703 1 98.44 84 VAL A C 1
ATOM 610 O O . VAL A 1 84 ? -4.188 7.176 10.516 1 98.44 84 VAL A O 1
ATOM 613 N N . TRP A 1 85 ? -3.867 5.27 11.711 1 97.75 85 TRP A N 1
ATOM 614 C CA . TRP A 1 85 ? -4.758 5.711 12.781 1 97.75 85 TRP A CA 1
ATOM 615 C C . TRP A 1 85 ? -4.012 6.57 13.789 1 97.75 85 TRP A C 1
ATOM 617 O O . TRP A 1 85 ? -2.908 6.219 14.219 1 97.75 85 TRP A O 1
ATOM 627 N N . VAL A 1 86 ? -4.559 7.656 14.117 1 97.75 86 VAL A N 1
ATOM 628 C CA . VAL A 1 86 ? -3.957 8.547 15.102 1 97.75 86 VAL A CA 1
ATOM 629 C C . VAL A 1 86 ? -4.984 8.898 16.172 1 97.75 86 VAL A C 1
ATOM 631 O O . VAL A 1 86 ? -6.188 8.711 15.977 1 97.75 86 VAL A O 1
ATOM 634 N N . ALA A 1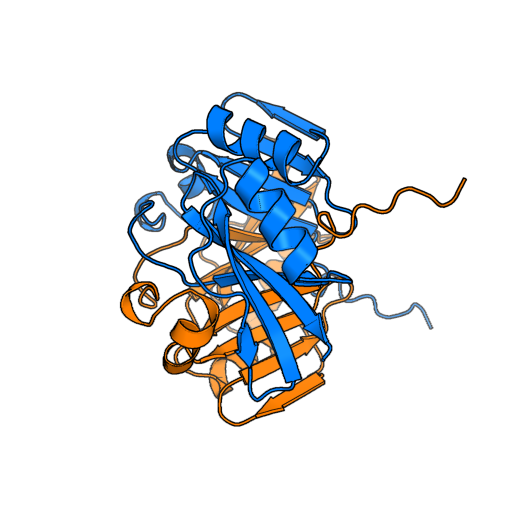 87 ? -4.52 9.336 17.297 1 96.62 87 ALA A N 1
ATOM 635 C CA . ALA A 1 87 ? -5.391 9.695 18.422 1 96.62 87 ALA A CA 1
ATOM 636 C C . ALA A 1 87 ? -6.102 11.023 18.156 1 96.62 87 ALA A C 1
ATOM 638 O O . ALA A 1 87 ? -7.23 11.227 18.609 1 96.62 87 ALA A O 1
ATOM 639 N N . ASP A 1 88 ? -5.473 11.922 17.438 1 97.75 88 ASP A N 1
ATOM 640 C CA . ASP A 1 88 ? -5.949 13.289 17.203 1 97.75 88 ASP A CA 1
ATOM 641 C C . ASP A 1 88 ? -5.512 13.789 15.828 1 97.75 88 ASP A C 1
ATOM 643 O O . ASP A 1 88 ? -4.391 14.273 15.664 1 97.75 88 ASP A O 1
ATOM 647 N N . VAL A 1 89 ? -6.465 13.828 14.891 1 98.5 89 VAL A N 1
ATOM 648 C CA . VAL A 1 89 ? -6.168 14.18 13.5 1 98.5 89 VAL A CA 1
ATOM 649 C C . VAL A 1 89 ? -5.742 15.641 13.422 1 98.5 89 VAL A C 1
ATOM 651 O O . VAL A 1 89 ? -4.785 15.984 12.727 1 98.5 89 VAL A O 1
ATOM 654 N N . ASP A 1 90 ? -6.422 16.531 14.148 1 98.5 90 ASP A N 1
ATOM 655 C CA . ASP A 1 90 ? -6.113 17.953 14.086 1 98.5 90 ASP A CA 1
ATOM 656 C C . ASP A 1 90 ? -4.703 18.234 14.594 1 98.5 90 ASP A C 1
ATOM 658 O O . ASP A 1 90 ? -3.969 19.031 14 1 98.5 90 ASP A O 1
ATOM 662 N N . ALA A 1 91 ? -4.328 17.594 15.648 1 97.94 91 ALA A N 1
ATOM 663 C CA . ALA A 1 91 ? -2.977 17.75 16.172 1 97.94 91 ALA A CA 1
ATOM 664 C C . ALA A 1 91 ? -1.937 17.234 15.18 1 97.94 91 ALA A C 1
ATOM 666 O O . ALA A 1 91 ? -0.894 17.875 14.992 1 97.94 91 ALA A O 1
ATOM 667 N N . GLU A 1 92 ? -2.238 16.109 14.578 1 97.31 92 GLU A N 1
ATOM 668 C CA . GLU A 1 92 ? -1.294 15.547 13.609 1 97.31 92 GLU A CA 1
ATOM 669 C C . GL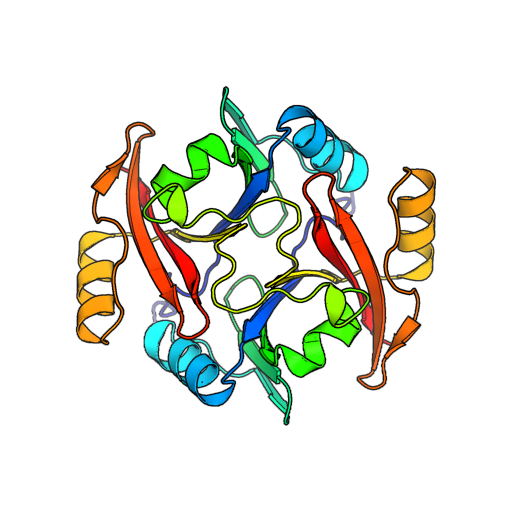U A 1 92 ? -1.171 16.453 12.383 1 97.31 92 GLU A C 1
ATOM 671 O O . GLU A 1 92 ? -0.075 16.625 11.844 1 97.31 92 GLU A O 1
ATOM 676 N N . VAL A 1 93 ? -2.283 16.969 11.938 1 98.06 93 VAL A N 1
ATOM 677 C CA . VAL A 1 93 ? -2.27 17.891 10.797 1 98.06 93 VAL A CA 1
ATOM 678 C C . VAL A 1 93 ? -1.406 19.109 11.125 1 98.06 93 VAL A C 1
ATOM 680 O O . VAL A 1 93 ? -0.605 19.547 10.297 1 98.06 93 VAL A O 1
ATOM 683 N N . ALA A 1 94 ? -1.569 19.625 12.297 1 98 94 ALA A N 1
ATOM 684 C CA . ALA A 1 94 ? -0.741 20.75 12.719 1 98 94 ALA A CA 1
ATOM 685 C C . ALA A 1 94 ? 0.74 20.391 12.68 1 98 94 ALA A C 1
ATOM 687 O O . ALA A 1 94 ? 1.565 21.156 12.195 1 98 94 ALA A O 1
ATOM 688 N N . ARG A 1 95 ? 1.049 19.25 13.172 1 96.38 95 ARG A N 1
ATOM 689 C CA . ARG A 1 95 ? 2.426 18.766 13.172 1 96.38 95 ARG A CA 1
ATOM 690 C C . ARG A 1 95 ? 2.959 18.641 11.742 1 96.38 95 ARG A C 1
ATOM 692 O O . ARG A 1 95 ? 4.082 19.062 11.461 1 96.38 95 ARG A O 1
ATOM 699 N N . LEU A 1 96 ? 2.176 18.016 10.875 1 97.12 96 LEU A N 1
ATOM 700 C CA . LEU A 1 96 ? 2.561 17.812 9.484 1 97.12 96 LEU A CA 1
ATOM 701 C C . LEU A 1 96 ? 2.793 19.141 8.781 1 97.12 96 LEU A C 1
ATOM 703 O O . LEU A 1 96 ? 3.799 19.328 8.094 1 97.12 96 LEU A O 1
ATOM 707 N N . LYS A 1 97 ? 1.923 20.094 8.992 1 97.25 97 LYS A N 1
ATOM 708 C CA . LYS A 1 97 ? 2.062 21.406 8.398 1 97.25 97 LYS A CA 1
ATOM 709 C C . LYS A 1 97 ? 3.328 22.109 8.891 1 97.25 97 LYS A C 1
ATOM 711 O O . LYS A 1 97 ? 4.027 22.766 8.117 1 97.25 97 LYS A O 1
ATOM 716 N N . ALA A 1 98 ? 3.584 21.969 10.141 1 96.56 98 ALA A N 1
ATOM 717 C CA . ALA A 1 98 ? 4.777 22.578 10.727 1 96.56 98 ALA A CA 1
ATOM 718 C C . ALA A 1 98 ? 6.047 22.016 10.078 1 96.56 98 ALA A C 1
ATOM 720 O O . ALA A 1 98 ? 7.094 22.672 10.094 1 96.56 98 ALA A O 1
ATOM 721 N N . ARG A 1 99 ? 5.91 20.844 9.531 1 95.38 99 ARG A N 1
ATOM 722 C CA . ARG A 1 99 ? 7.043 20.203 8.875 1 95.38 99 ARG A CA 1
ATOM 723 C C . ARG A 1 99 ? 7.023 20.469 7.371 1 95.38 99 ARG A C 1
ATOM 725 O O . ARG A 1 99 ? 7.809 19.875 6.621 1 95.38 99 ARG A O 1
ATOM 732 N N . GLY A 1 100 ? 6.09 21.234 6.953 1 95.25 100 GLY A N 1
ATOM 733 C CA . GLY A 1 100 ? 6.039 21.641 5.559 1 95.25 100 GLY A CA 1
ATOM 734 C C . GLY A 1 100 ? 5.254 20.688 4.684 1 95.25 100 GLY A C 1
ATOM 735 O O . GLY A 1 100 ? 5.316 20.766 3.455 1 95.25 100 GLY A O 1
ATOM 736 N N . VAL A 1 101 ? 4.504 19.781 5.277 1 96.94 101 VAL A N 1
ATOM 737 C CA . VAL A 1 101 ? 3.721 18.828 4.504 1 96.94 101 VAL A CA 1
ATOM 738 C C . VAL A 1 101 ? 2.416 19.469 4.043 1 96.94 101 VAL A C 1
ATOM 740 O O . VAL A 1 101 ? 1.709 20.094 4.84 1 96.94 101 VAL A O 1
ATOM 743 N N . GLU A 1 102 ? 2.211 19.297 2.799 1 93.62 102 GLU A N 1
ATOM 744 C CA . GLU A 1 102 ? 0.966 19.812 2.244 1 93.62 102 GLU A CA 1
ATOM 745 C C . GLU A 1 102 ? -0.206 18.891 2.549 1 93.62 102 GLU A C 1
ATOM 747 O O . GLU A 1 102 ? -0.161 17.703 2.229 1 93.62 102 GLU A O 1
ATOM 752 N N . ILE A 1 103 ? -1.274 19.484 3.115 1 98.12 103 ILE A N 1
ATOM 753 C CA . ILE A 1 103 ? -2.52 18.766 3.361 1 98.12 103 ILE A CA 1
ATOM 754 C C . ILE A 1 103 ? -3.455 18.938 2.168 1 98.12 103 ILE A C 1
ATOM 756 O O . ILE A 1 103 ? -3.828 20.047 1.812 1 98.12 103 ILE A O 1
ATOM 760 N N . VAL A 1 104 ? -3.869 17.859 1.564 1 97.5 104 VAL A N 1
ATOM 761 C CA . VAL A 1 104 ? -4.605 17.953 0.307 1 97.5 104 VAL A CA 1
ATOM 762 C C . VAL A 1 104 ? -6.102 17.797 0.571 1 97.5 104 VAL A C 1
ATOM 764 O O . VAL A 1 104 ? -6.926 18.109 -0.291 1 97.5 104 VAL A O 1
ATOM 767 N N . LEU A 1 105 ? -6.457 17.359 1.724 1 98.56 105 LEU A N 1
ATOM 768 C CA . LEU A 1 105 ? -7.844 17.172 2.131 1 98.56 105 LEU A CA 1
ATOM 769 C C . LEU A 1 105 ? -7.973 17.188 3.65 1 98.56 105 LEU A C 1
ATOM 771 O O . LEU A 1 105 ? -7.172 16.578 4.355 1 98.56 105 LEU A O 1
ATOM 775 N N . GLY A 1 106 ? -8.969 17.953 4.105 1 98.19 106 GLY A N 1
ATOM 776 C CA . GLY A 1 106 ? -9.297 17.938 5.523 1 98.19 106 GLY A CA 1
ATOM 777 C C . GLY A 1 106 ? -8.438 18.891 6.332 1 98.19 106 GLY A C 1
ATOM 778 O O . GLY A 1 106 ? -7.801 19.797 5.777 1 98.19 106 GLY A O 1
ATOM 779 N N . PRO A 1 107 ? -8.414 18.734 7.582 1 98.5 107 PRO A N 1
ATOM 780 C CA . PRO A 1 107 ? -9.156 17.75 8.375 1 98.5 107 PRO A CA 1
ATOM 781 C C . PRO A 1 107 ? -10.672 17.938 8.273 1 98.5 107 PRO A C 1
ATOM 783 O O . PRO A 1 107 ? -11.156 19.062 8.195 1 98.5 107 PRO A O 1
ATOM 786 N N . GLU A 1 108 ? -11.375 16.812 8.164 1 98.69 108 GLU A N 1
ATOM 787 C CA . GLU A 1 108 ? -12.836 16.844 8.117 1 98.69 108 GLU A CA 1
ATOM 788 C C . GLU A 1 108 ? -13.438 15.547 8.656 1 98.69 108 GLU A C 1
ATOM 790 O O . GLU A 1 108 ? -12.781 14.508 8.656 1 98.69 108 GLU A O 1
ATOM 795 N N . THR A 1 109 ? -14.664 15.641 9.18 1 98.44 109 THR A N 1
ATOM 796 C CA . THR A 1 109 ? -15.398 14.477 9.641 1 98.44 109 THR A CA 1
ATOM 797 C C . THR A 1 109 ? -16.281 13.914 8.531 1 98.44 109 THR A C 1
ATOM 799 O O . THR A 1 109 ? -17.047 14.656 7.902 1 98.44 109 THR A O 1
ATOM 802 N N . LYS A 1 110 ? -16.078 12.633 8.312 1 97.5 110 LYS A N 1
ATOM 803 C CA . LYS A 1 110 ? -16.828 11.977 7.25 1 97.5 110 LYS A CA 1
ATOM 804 C C . LYS A 1 110 ? -18.094 11.312 7.797 1 97.5 110 LYS A C 1
ATOM 806 O O . LYS A 1 110 ? -18.172 10.984 8.984 1 97.5 110 LYS A O 1
ATOM 811 N N . PRO A 1 111 ? -19.031 11.086 6.973 1 94.12 111 PRO A N 1
ATOM 812 C CA . PRO A 1 111 ? -20.312 10.508 7.418 1 94.12 111 PRO A CA 1
ATOM 813 C C . PRO A 1 111 ? -20.141 9.094 7.973 1 94.12 111 PRO A C 1
ATOM 815 O O . PRO A 1 111 ? -21.016 8.609 8.711 1 94.12 111 PRO A O 1
ATOM 818 N N . TRP A 1 112 ? -19.094 8.5 7.617 1 93 112 TRP A N 1
ATOM 819 C CA . TRP A 1 112 ? -18.906 7.125 8.062 1 93 112 TRP A CA 1
ATOM 820 C C . TRP A 1 112 ? -18.234 7.078 9.43 1 93 112 TRP A C 1
ATOM 822 O O . TRP A 1 112 ? -17.75 6.027 9.859 1 93 112 TRP A O 1
ATOM 832 N N . GLY A 1 113 ? -18.031 8.211 10.148 1 95.12 113 GLY A N 1
ATOM 833 C CA . GLY A 1 113 ? -17.656 8.234 11.555 1 95.12 113 GLY A CA 1
ATOM 834 C C . GLY A 1 113 ? -16.156 8.391 11.773 1 95.12 113 GLY A C 1
ATOM 835 O O . GLY A 1 113 ? -15.648 8.062 12.844 1 95.12 113 GLY A O 1
ATOM 836 N N . LYS A 1 114 ? -15.484 8.867 10.805 1 97.56 114 LYS A N 1
ATOM 837 C CA . LYS A 1 114 ? -14.055 9.109 10.953 1 97.56 114 LYS A CA 1
ATOM 838 C C . LYS A 1 114 ? -13.711 10.562 10.648 1 97.56 114 LYS A C 1
ATOM 840 O O . LYS A 1 114 ? -14.328 11.188 9.781 1 97.56 114 LYS A O 1
ATOM 845 N N . ARG A 1 115 ? -12.875 11.109 11.406 1 98.75 115 ARG A N 1
ATOM 846 C CA . ARG A 1 115 ? -12.195 12.352 11.047 1 98.75 115 ARG A CA 1
ATOM 847 C C . ARG A 1 115 ? -10.883 12.062 10.312 1 98.75 115 ARG A C 1
ATOM 849 O O . ARG A 1 115 ? -10.078 11.25 10.773 1 98.75 115 ARG A O 1
ATOM 856 N N . ILE A 1 116 ? -10.758 12.656 9.125 1 98.81 116 ILE A N 1
ATOM 857 C CA . ILE A 1 116 ? -9.609 12.266 8.312 1 98.81 116 ILE A CA 1
ATOM 858 C C . ILE A 1 116 ? -8.914 13.508 7.766 1 98.81 116 ILE A C 1
ATOM 860 O O . ILE A 1 116 ? -9.508 14.594 7.73 1 98.81 116 ILE A O 1
ATOM 864 N N . ALA A 1 117 ? -7.695 13.367 7.391 1 98.81 117 ALA A N 1
ATOM 865 C CA . ALA A 1 117 ? -6.926 14.281 6.551 1 98.81 117 ALA A CA 1
ATOM 866 C C . ALA A 1 117 ? -5.984 13.508 5.625 1 98.81 117 ALA A C 1
ATOM 868 O O . ALA A 1 117 ? -5.457 12.461 6 1 98.81 117 ALA A O 1
ATOM 869 N N . ALA A 1 118 ? -5.844 14.016 4.465 1 98.81 118 ALA A N 1
ATOM 870 C CA . ALA A 1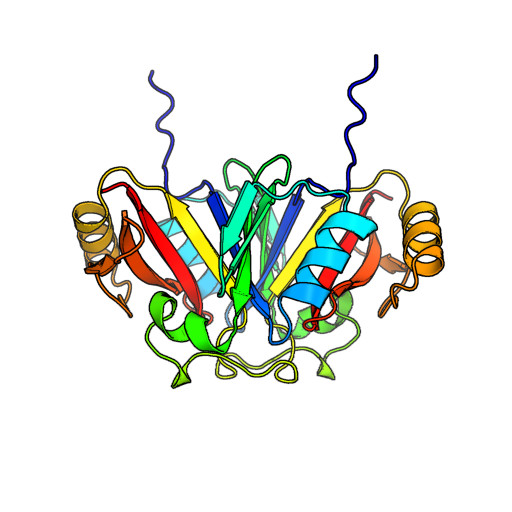 118 ? -4.969 13.367 3.492 1 98.81 118 ALA A CA 1
ATOM 871 C C . ALA A 1 118 ? -3.799 14.273 3.119 1 98.81 118 ALA A C 1
ATOM 873 O O . ALA A 1 118 ? -3.945 15.5 3.068 1 98.81 118 ALA A O 1
ATOM 874 N N . PHE A 1 119 ? -2.672 13.695 2.893 1 98.25 119 PHE A N 1
ATOM 875 C CA . PHE A 1 119 ? -1.462 14.383 2.453 1 98.25 119 PHE A CA 1
ATOM 876 C C . PHE A 1 119 ? -0.642 13.492 1.527 1 98.25 119 PHE A C 1
ATOM 878 O O . PHE A 1 119 ? -1 12.336 1.292 1 98.25 119 PHE A O 1
ATOM 885 N N . ARG A 1 120 ? 0.418 14.039 0.947 1 96.69 120 ARG A N 1
ATOM 886 C CA . ARG A 1 120 ? 1.233 13.297 -0.009 1 96.69 120 ARG A CA 1
ATOM 887 C C . ARG A 1 120 ? 2.699 13.289 0.411 1 96.69 120 ARG A C 1
ATOM 889 O O . ARG A 1 120 ? 3.193 14.266 0.979 1 96.69 120 ARG A O 1
ATOM 896 N N . ASP A 1 121 ? 3.314 12.211 0.167 1 97.38 121 ASP A N 1
ATOM 897 C CA . ASP A 1 121 ? 4.773 12.219 0.257 1 97.38 121 ASP A CA 1
ATOM 898 C C . ASP A 1 121 ? 5.391 12.914 -0.956 1 97.38 121 ASP A C 1
ATOM 900 O O . ASP A 1 121 ? 4.676 13.328 -1.872 1 97.38 121 ASP A O 1
ATOM 904 N N . PRO A 1 122 ? 6.715 13.141 -1.033 1 96.94 122 PRO A N 1
ATOM 905 C CA . PRO A 1 122 ? 7.344 13.906 -2.111 1 96.94 122 PRO A CA 1
ATOM 906 C C . PRO A 1 122 ? 7.133 13.273 -3.486 1 96.94 122 PRO A C 1
ATOM 908 O O . PRO A 1 122 ? 7.191 13.969 -4.504 1 96.94 122 PRO A O 1
ATOM 911 N N . ALA A 1 123 ? 6.949 11.953 -3.549 1 97.25 123 ALA A N 1
ATOM 912 C CA . ALA A 1 123 ? 6.75 11.25 -4.816 1 97.25 123 ALA A CA 1
ATOM 913 C C . ALA A 1 123 ? 5.273 11.25 -5.211 1 97.25 123 ALA A C 1
ATOM 915 O O . ALA A 1 123 ? 4.91 10.727 -6.266 1 97.25 123 ALA A O 1
ATOM 916 N N . GLY A 1 124 ? 4.406 11.711 -4.363 1 96.31 124 GLY A N 1
ATOM 917 C CA . GLY A 1 124 ? 2.996 11.859 -4.695 1 96.31 124 GLY A CA 1
ATOM 918 C C . GLY A 1 124 ? 2.129 10.758 -4.102 1 96.31 124 GLY A C 1
ATOM 919 O O . GLY A 1 124 ? 0.915 10.742 -4.309 1 96.31 124 GLY A O 1
ATOM 920 N N . HIS A 1 125 ? 2.672 9.859 -3.391 1 97.81 125 HIS A N 1
ATOM 921 C CA . HIS A 1 125 ? 1.864 8.812 -2.783 1 97.81 125 HIS A CA 1
ATOM 922 C C . HIS A 1 125 ? 0.893 9.383 -1.757 1 97.81 125 HIS A C 1
ATOM 924 O O . HIS A 1 125 ? 1.254 10.273 -0.986 1 97.81 125 HIS A O 1
ATOM 930 N N . SER A 1 126 ? -0.312 8.859 -1.732 1 98.12 126 SER A N 1
ATOM 931 C CA . SER A 1 126 ? -1.381 9.375 -0.884 1 98.12 126 SER A CA 1
ATOM 932 C C . SER A 1 126 ? -1.357 8.727 0.494 1 98.12 126 SER A C 1
ATOM 934 O O . SER A 1 126 ? -1.36 7.496 0.606 1 98.12 126 SER A O 1
ATOM 936 N N . TRP A 1 127 ? -1.332 9.508 1.487 1 98.69 127 TRP A N 1
ATOM 937 C CA . TRP A 1 127 ? -1.429 9.102 2.887 1 98.69 127 TRP A CA 1
ATOM 938 C C . TRP A 1 127 ? -2.65 9.734 3.551 1 98.69 127 TRP A C 1
ATOM 940 O O . TRP A 1 127 ? -3.07 10.828 3.182 1 98.69 127 TRP A O 1
ATOM 950 N N . GLU A 1 128 ? -3.17 9.023 4.516 1 98.88 128 GLU A N 1
ATOM 951 C CA . GLU A 1 128 ? -4.277 9.5 5.34 1 98.88 128 GLU A CA 1
ATOM 952 C C . GLU A 1 128 ? -3.979 9.312 6.824 1 98.88 128 GLU A C 1
ATOM 954 O O . GLU A 1 128 ? -3.465 8.273 7.234 1 98.88 128 GLU A O 1
ATOM 959 N N . VAL A 1 129 ? -4.234 10.32 7.578 1 98.62 129 VAL A N 1
ATOM 960 C CA . VAL A 1 129 ? -4.414 10.125 9.016 1 98.62 129 VAL A CA 1
ATOM 961 C C . VAL A 1 129 ? -5.902 10.109 9.359 1 98.62 129 VAL A C 1
ATOM 963 O O . VAL A 1 129 ? -6.684 10.875 8.781 1 98.62 129 VAL A O 1
ATOM 966 N N . ALA A 1 130 ? -6.238 9.234 10.234 1 98.62 130 ALA A N 1
ATOM 967 C CA . ALA A 1 130 ? -7.648 9.055 10.57 1 98.62 130 ALA A CA 1
ATOM 968 C C . ALA A 1 130 ? -7.824 8.781 12.062 1 98.62 130 ALA A C 1
ATOM 970 O O . ALA A 1 130 ? -6.922 8.242 12.711 1 98.62 130 ALA A O 1
ATOM 971 N N . GLN A 1 131 ? -8.906 9.148 12.594 1 98.44 131 GLN A N 1
ATOM 972 C CA . GLN A 1 131 ? -9.328 8.828 13.953 1 98.44 131 GLN A CA 1
ATOM 973 C C . GLN A 1 131 ? -10.836 8.562 14.016 1 98.44 131 GLN A C 1
ATOM 975 O O . GLN A 1 131 ? -11.594 9.07 13.188 1 98.44 131 GLN A O 1
ATOM 980 N N . ASP A 1 132 ? -11.25 7.77 14.969 1 96.69 132 ASP A N 1
ATOM 981 C CA . ASP A 1 132 ? -12.672 7.566 15.211 1 96.69 132 ASP A CA 1
ATOM 982 C C . ASP A 1 132 ? -13.305 8.797 15.859 1 96.69 132 ASP A C 1
ATOM 984 O O . ASP A 1 132 ? -12.664 9.469 16.672 1 96.69 132 ASP A O 1
ATOM 988 N N . VAL A 1 133 ? -14.469 9.062 15.398 1 94.38 133 VAL A N 1
ATOM 989 C CA . VAL A 1 133 ? -15.242 10.125 16.047 1 94.38 133 VAL A CA 1
ATOM 990 C C . VAL A 1 133 ? -16.422 9.508 16.797 1 94.38 133 VAL A C 1
ATOM 992 O O . VAL A 1 133 ? -17.047 8.562 16.312 1 94.38 133 VAL A O 1
ATOM 995 N N . MET B 1 1 ? 9.18 2.529 30.703 1 34.97 1 MET B N 1
ATOM 996 C CA . MET B 1 1 ? 9.422 3.451 29.594 1 34.97 1 MET B CA 1
ATOM 997 C C . MET B 1 1 ? 8.414 3.232 28.469 1 34.97 1 MET B C 1
ATOM 999 O O . MET B 1 1 ? 8.305 2.125 27.938 1 34.97 1 MET B O 1
ATOM 1003 N N . THR B 1 2 ? 7.242 3.701 28.5 1 40.59 2 THR B N 1
ATOM 1004 C CA . THR B 1 2 ? 6.141 3.438 27.578 1 40.59 2 THR B CA 1
ATOM 1005 C C . THR B 1 2 ? 6.629 3.453 26.141 1 40.59 2 THR B C 1
ATOM 1007 O O . THR B 1 2 ? 7.328 4.379 25.719 1 40.59 2 THR B O 1
ATOM 1010 N N . ALA B 1 3 ? 7.062 2.516 25.609 1 46.06 3 ALA B N 1
ATOM 1011 C CA . ALA B 1 3 ? 7.73 2.365 24.328 1 46.06 3 ALA B CA 1
ATOM 1012 C C . ALA B 1 3 ? 7.184 3.357 23.297 1 46.06 3 ALA B C 1
ATOM 1014 O O . ALA B 1 3 ? 5.969 3.48 23.141 1 46.06 3 ALA B O 1
ATOM 1015 N N . ASP B 1 4 ? 7.637 4.703 23.203 1 52.88 4 ASP B N 1
ATOM 1016 C CA . ASP B 1 4 ? 7.289 5.816 22.328 1 52.88 4 ASP B CA 1
ATOM 1017 C C . ASP B 1 4 ? 6.777 5.312 20.969 1 52.88 4 ASP B C 1
ATOM 1019 O O . ASP B 1 4 ? 7.57 5.023 20.078 1 52.88 4 ASP B O 1
ATOM 1023 N N . VAL B 1 5 ? 5.648 4.574 21.031 1 62.84 5 VAL B N 1
ATOM 1024 C CA . VAL B 1 5 ? 5.059 4.074 19.781 1 62.84 5 VAL B CA 1
ATOM 1025 C C . VAL B 1 5 ? 4.609 5.246 18.922 1 62.84 5 VAL B C 1
ATOM 1027 O O . VAL B 1 5 ? 3.695 5.988 19.281 1 62.84 5 VAL B O 1
ATOM 1030 N N . ASN B 1 6 ? 5.418 5.738 17.969 1 80.38 6 ASN B N 1
ATOM 1031 C CA . ASN B 1 6 ? 4.988 6.719 16.969 1 80.38 6 ASN B CA 1
ATOM 1032 C C . ASN B 1 6 ? 3.848 6.184 16.109 1 80.38 6 ASN B C 1
ATOM 1034 O O . ASN B 1 6 ? 4.059 5.309 15.273 1 80.38 6 ASN B O 1
ATOM 1038 N N . PRO B 1 7 ? 2.643 6.617 16.453 1 83.94 7 PRO B N 1
ATOM 1039 C CA . PRO B 1 7 ? 1.49 6.086 15.727 1 83.94 7 PRO B CA 1
ATOM 1040 C C . PRO B 1 7 ? 1.626 6.242 14.219 1 83.94 7 PRO B C 1
ATOM 1042 O O . PRO B 1 7 ? 0.991 5.504 13.453 1 83.94 7 PRO B O 1
ATOM 1045 N N . LEU B 1 8 ? 2.484 7.07 13.742 1 92 8 LEU B N 1
ATOM 1046 C CA . LEU B 1 8 ? 2.631 7.328 12.312 1 92 8 LEU B CA 1
ATOM 1047 C C . LEU B 1 8 ? 3.379 6.191 11.625 1 92 8 LEU B C 1
ATOM 1049 O O . LEU B 1 8 ? 3.381 6.094 10.398 1 92 8 LEU B O 1
ATOM 1053 N N . ARG B 1 9 ? 3.916 5.312 12.398 1 95.38 9 ARG B N 1
ATOM 1054 C CA . ARG B 1 9 ? 4.723 4.258 11.797 1 95.38 9 ARG B CA 1
ATOM 1055 C C . ARG B 1 9 ? 3.967 2.936 11.773 1 95.38 9 ARG B C 1
ATOM 1057 O O . ARG B 1 9 ? 4.578 1.866 11.727 1 95.38 9 ARG B O 1
ATOM 1064 N N . THR B 1 10 ? 2.691 2.979 11.938 1 97.31 10 THR B N 1
ATOM 1065 C CA . THR B 1 10 ? 1.857 1.792 11.781 1 97.31 10 THR B CA 1
ATOM 1066 C C . THR B 1 10 ? 0.832 1.999 10.664 1 97.31 10 THR B C 1
ATOM 1068 O O . THR B 1 10 ? -0.065 2.836 10.789 1 97.31 10 THR B O 1
ATOM 1071 N N . VAL B 1 11 ? 0.984 1.244 9.586 1 98.5 11 VAL B N 1
ATOM 1072 C CA . VAL B 1 11 ? -0.02 1.299 8.531 1 98.5 11 VAL B CA 1
ATOM 1073 C C . VAL B 1 11 ? -1.257 0.508 8.953 1 98.5 11 VAL B C 1
ATOM 1075 O O . VAL B 1 11 ? -1.227 -0.724 9 1 98.5 11 VAL B O 1
ATOM 1078 N N . ALA B 1 12 ? -2.322 1.212 9.156 1 98.38 12 ALA B N 1
ATOM 1079 C CA . ALA B 1 12 ? -3.527 0.579 9.68 1 98.38 12 ALA B CA 1
ATOM 1080 C C . ALA B 1 12 ? -4.371 -0.014 8.555 1 98.38 12 ALA B C 1
ATOM 1082 O O . ALA B 1 12 ? -5 -1.061 8.727 1 98.38 12 ALA B O 1
ATOM 1083 N N . ALA B 1 13 ? -4.383 0.667 7.422 1 98.69 13 ALA B N 1
ATOM 1084 C CA . ALA B 1 13 ? -5.18 0.206 6.285 1 98.69 13 ALA B CA 1
ATOM 1085 C C . ALA B 1 13 ? -4.531 0.606 4.965 1 98.69 13 ALA B C 1
ATOM 1087 O O . ALA B 1 13 ? -3.799 1.596 4.898 1 98.69 13 ALA B O 1
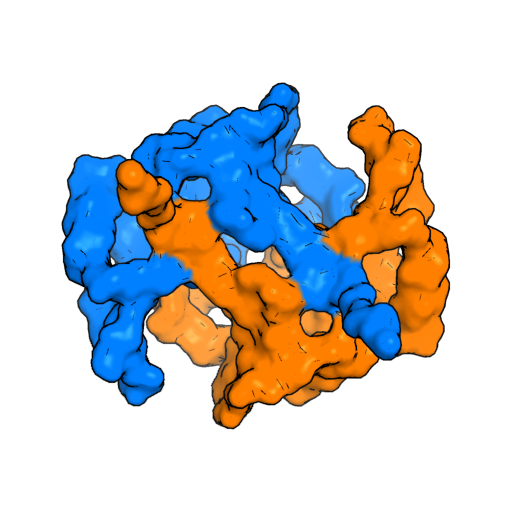ATOM 1088 N N . ILE B 1 14 ? -4.723 -0.182 4.02 1 98.94 14 ILE B N 1
ATOM 1089 C CA . ILE B 1 14 ? -4.422 0.101 2.619 1 98.94 14 ILE B CA 1
ATOM 1090 C C . ILE B 1 14 ? -5.715 0.108 1.806 1 98.94 14 ILE B C 1
ATOM 1092 O O . ILE B 1 14 ? -6.383 -0.921 1.682 1 98.94 14 ILE B O 1
ATOM 1096 N N . SER B 1 15 ? -6.078 1.24 1.3 1 98.88 15 SER B N 1
ATOM 1097 C CA . SER B 1 15 ? -7.238 1.32 0.417 1 98.88 15 SER B CA 1
ATOM 1098 C C . SER B 1 15 ? -6.836 1.125 -1.041 1 98.88 15 SER B C 1
ATOM 1100 O O . SER B 1 15 ? -6.035 1.893 -1.579 1 98.88 15 SER B O 1
ATOM 1102 N N . LEU B 1 16 ? -7.328 0.123 -1.614 1 98.88 16 LEU B N 1
ATOM 1103 C CA . LEU B 1 16 ? -7.137 -0.175 -3.029 1 98.88 16 LEU B CA 1
ATOM 1104 C C . LEU B 1 16 ? -8.391 0.157 -3.828 1 98.88 16 LEU B C 1
ATOM 1106 O O . LEU B 1 16 ? -9.492 -0.29 -3.482 1 98.88 16 LEU B O 1
ATOM 1110 N N . PHE B 1 17 ? -8.18 0.96 -4.883 1 98.88 17 PHE B N 1
ATOM 1111 C CA . PHE B 1 17 ? -9.336 1.408 -5.656 1 98.88 17 PHE B CA 1
ATOM 1112 C C . PHE B 1 17 ? -9.688 0.397 -6.742 1 98.88 17 PHE B C 1
ATOM 1114 O O . PHE B 1 17 ? -8.797 -0.199 -7.352 1 98.88 17 PHE B O 1
ATOM 1121 N N . THR B 1 18 ? -10.922 0.179 -6.922 1 98.75 18 THR B N 1
ATOM 1122 C CA . THR B 1 18 ? -11.406 -0.809 -7.879 1 98.75 18 THR B CA 1
ATOM 1123 C C . THR B 1 18 ? -12.633 -0.288 -8.625 1 98.75 18 THR B C 1
ATOM 1125 O O . THR B 1 18 ? -13.367 0.553 -8.109 1 98.75 18 THR B O 1
ATOM 1128 N N . GLU B 1 19 ? -12.828 -0.729 -9.859 1 98.56 19 GLU B N 1
ATOM 1129 C CA . GLU B 1 19 ? -14.008 -0.402 -10.656 1 98.56 19 GLU B CA 1
ATOM 1130 C C . GLU B 1 19 ? -15.094 -1.465 -10.492 1 98.56 19 GLU B C 1
ATOM 1132 O O . GLU B 1 19 ? -16.25 -1.247 -10.875 1 98.56 19 GLU B O 1
ATOM 1137 N N . ASP B 1 20 ? -14.719 -2.627 -10.016 1 98.56 20 ASP B N 1
ATOM 1138 C CA . ASP B 1 20 ? -15.609 -3.764 -9.82 1 98.56 20 ASP B CA 1
ATOM 1139 C C . ASP B 1 20 ? -15.43 -4.379 -8.438 1 98.56 20 ASP B C 1
ATOM 1141 O O . ASP B 1 20 ? -14.625 -5.297 -8.258 1 98.56 20 ASP B O 1
ATOM 1145 N N . LEU B 1 21 ? -16.281 -3.891 -7.508 1 98.75 21 LEU B N 1
ATOM 1146 C CA . LEU B 1 21 ? -16.141 -4.262 -6.105 1 98.75 21 LEU B CA 1
ATOM 1147 C C . LEU B 1 21 ? -16.359 -5.758 -5.91 1 98.75 21 LEU B C 1
ATOM 1149 O O . LEU B 1 21 ? -15.648 -6.406 -5.148 1 98.75 21 LEU B O 1
ATOM 1153 N N . ALA B 1 22 ? -17.312 -6.293 -6.562 1 98.69 22 ALA B N 1
ATOM 1154 C CA . ALA B 1 22 ? -17.625 -7.715 -6.438 1 98.69 22 ALA B CA 1
ATOM 1155 C C . ALA B 1 22 ? -16.453 -8.586 -6.891 1 98.69 22 ALA B C 1
ATOM 1157 O O . ALA B 1 22 ? -16.109 -9.555 -6.223 1 98.69 22 ALA B O 1
ATOM 1158 N N . ALA B 1 23 ? -15.906 -8.273 -8.031 1 98.5 23 ALA B N 1
ATOM 1159 C CA . ALA B 1 23 ? -14.766 -9.023 -8.539 1 98.5 23 ALA B CA 1
ATOM 1160 C C . ALA B 1 23 ? -13.57 -8.93 -7.594 1 98.5 23 ALA B C 1
ATOM 1162 O O . ALA B 1 23 ? -12.883 -9.922 -7.352 1 98.5 23 ALA B O 1
ATOM 1163 N N . SER B 1 24 ? -13.328 -7.723 -7.074 1 98.69 24 SER B N 1
ATOM 1164 C CA . SER B 1 24 ? -12.234 -7.547 -6.121 1 98.69 24 SER B CA 1
ATOM 1165 C C . SER B 1 24 ? -12.477 -8.352 -4.852 1 98.69 24 SER B C 1
ATOM 1167 O O . SER B 1 24 ? -11.586 -9.07 -4.387 1 98.69 24 SER B O 1
ATOM 1169 N N . LYS B 1 25 ? -13.648 -8.203 -4.34 1 98.75 25 LYS B N 1
ATOM 1170 C CA . LYS B 1 25 ? -13.992 -8.984 -3.154 1 98.75 25 LYS B CA 1
ATOM 1171 C C . LYS B 1 25 ? -13.75 -10.469 -3.381 1 98.75 25 LYS B C 1
ATOM 1173 O O . LYS B 1 25 ? -13.117 -11.133 -2.561 1 98.75 25 LYS B O 1
ATOM 1178 N N . ALA B 1 26 ? -14.227 -11.008 -4.453 1 98.56 26 ALA B N 1
ATOM 1179 C CA . ALA B 1 26 ? -14.07 -12.422 -4.77 1 98.56 26 ALA B CA 1
ATOM 1180 C C . ALA B 1 26 ? -12.594 -12.805 -4.828 1 98.56 26 ALA B C 1
ATOM 1182 O O . ALA B 1 26 ? -12.195 -13.844 -4.285 1 98.56 26 ALA B O 1
ATOM 1183 N N . PHE B 1 27 ? -11.836 -12.008 -5.441 1 98.5 27 PHE B N 1
ATOM 1184 C CA . PHE B 1 27 ? -10.406 -12.281 -5.566 1 98.5 27 PHE B CA 1
ATOM 1185 C C . PHE B 1 27 ? -9.75 -12.359 -4.191 1 98.5 27 PHE B C 1
ATOM 1187 O O . PHE B 1 27 ? -9.047 -13.328 -3.889 1 98.5 27 PHE B O 1
ATOM 1194 N N . TYR B 1 28 ? -9.945 -11.359 -3.359 1 98.5 28 TYR B N 1
ATOM 1195 C CA . TYR B 1 28 ? -9.25 -11.281 -2.082 1 98.5 28 TYR B CA 1
ATOM 1196 C C . TYR B 1 28 ? -9.742 -12.359 -1.122 1 98.5 28 TYR B C 1
ATOM 1198 O O . TYR B 1 28 ? -8.969 -12.867 -0.302 1 98.5 28 TYR B O 1
ATOM 1206 N N . THR B 1 29 ? -10.992 -12.734 -1.234 1 97.88 29 THR B N 1
ATOM 1207 C CA . THR B 1 29 ? -11.508 -13.797 -0.378 1 97.88 29 THR B CA 1
ATOM 1208 C C . THR B 1 29 ? -11.055 -15.164 -0.881 1 97.88 29 THR B C 1
ATOM 1210 O O . THR B 1 29 ? -10.68 -16.031 -0.089 1 97.88 29 THR B O 1
ATOM 1213 N N . ASP B 1 30 ? -11.016 -15.383 -2.215 1 96.12 30 ASP B N 1
ATOM 1214 C CA . ASP B 1 30 ? -10.75 -16.703 -2.779 1 96.12 30 ASP B CA 1
ATOM 1215 C C . ASP B 1 30 ? -9.242 -16.953 -2.893 1 96.12 30 ASP B C 1
ATOM 1217 O O . ASP B 1 30 ? -8.781 -18.062 -2.637 1 96.12 30 ASP B O 1
ATOM 1221 N N . VAL B 1 31 ? -8.555 -15.992 -3.307 1 95.62 31 VAL B N 1
ATOM 1222 C CA . VAL B 1 31 ? -7.137 -16.156 -3.605 1 95.62 31 VAL B CA 1
ATOM 1223 C C . VAL B 1 31 ? -6.316 -16.016 -2.326 1 95.62 31 VAL B C 1
ATOM 1225 O O . VAL B 1 31 ? -5.484 -16.859 -2.012 1 95.62 31 VAL B O 1
ATOM 1228 N N . PHE B 1 32 ? -6.621 -14.992 -1.522 1 96.12 32 PHE B N 1
ATOM 1229 C CA . PHE B 1 32 ? -5.848 -14.742 -0.31 1 96.12 32 PHE B CA 1
ATOM 1230 C C . PHE B 1 32 ? -6.492 -15.422 0.89 1 96.12 32 PHE B C 1
ATOM 1232 O O . PHE B 1 32 ? -5.848 -15.609 1.926 1 96.12 32 PHE B O 1
ATOM 1239 N N . GLY B 1 33 ? -7.781 -15.766 0.75 1 95.94 33 GLY B N 1
ATOM 1240 C CA . GLY B 1 33 ? -8.516 -16.297 1.891 1 95.94 33 GLY B CA 1
ATOM 1241 C C . GLY B 1 33 ? -8.773 -15.258 2.967 1 95.94 33 GLY B C 1
ATOM 1242 O O . GLY B 1 33 ? -8.789 -15.578 4.156 1 95.94 33 GLY B O 1
ATOM 1243 N N . ALA B 1 34 ? -8.852 -14.016 2.637 1 97.56 34 ALA B N 1
ATOM 1244 C CA . ALA B 1 34 ? -9.031 -12.922 3.59 1 97.56 34 ALA B CA 1
ATOM 1245 C C . ALA B 1 34 ? -10.5 -12.766 3.977 1 97.56 34 ALA B C 1
ATOM 1247 O O . ALA B 1 34 ? -11.352 -12.539 3.115 1 97.56 34 ALA B O 1
ATOM 1248 N N . PRO B 1 35 ? -10.805 -12.883 5.254 1 97.81 35 PRO B N 1
ATOM 1249 C CA . PRO B 1 35 ? -12.211 -12.711 5.645 1 97.81 35 PRO B CA 1
ATOM 1250 C C . PRO B 1 35 ? -12.695 -11.273 5.492 1 97.81 35 PRO B C 1
ATOM 1252 O O . PRO B 1 35 ? -11.938 -10.336 5.738 1 97.81 35 PRO B O 1
ATOM 1255 N N . VAL B 1 36 ? -13.984 -11.109 5.191 1 98.62 36 VAL B N 1
ATOM 1256 C CA . VAL B 1 36 ? -14.625 -9.797 5.078 1 98.62 36 VAL B CA 1
ATOM 1257 C C . VAL B 1 36 ? -14.953 -9.266 6.469 1 98.62 36 VAL B C 1
ATOM 1259 O O . VAL B 1 36 ? -15.539 -9.969 7.293 1 98.62 36 VAL B O 1
ATOM 1262 N N . LEU B 1 37 ? -14.578 -8.055 6.707 1 98.38 37 LEU B N 1
ATOM 1263 C CA . LEU B 1 37 ? -14.852 -7.391 7.977 1 98.38 37 LEU B CA 1
ATOM 1264 C C . LEU B 1 37 ? -16.094 -6.523 7.883 1 98.38 37 LEU B C 1
ATOM 1266 O O . LEU B 1 37 ? -16.875 -6.434 8.844 1 98.38 37 LEU B O 1
ATOM 1270 N N . PHE B 1 38 ? -16.141 -5.824 6.809 1 97.19 38 PHE B N 1
ATOM 1271 C CA . PHE B 1 38 ? -17.219 -4.863 6.559 1 97.19 38 PHE B CA 1
ATOM 1272 C C . PHE B 1 38 ? -17.422 -4.652 5.062 1 97.19 38 PHE B C 1
ATOM 1274 O O . PHE B 1 38 ? -16.469 -4.785 4.281 1 97.19 38 PHE B O 1
ATOM 1281 N N . GLU B 1 39 ? -18.625 -4.445 4.699 1 97.81 39 GLU B N 1
ATOM 1282 C CA . GLU B 1 39 ? -18.906 -4.133 3.303 1 97.81 39 GLU B CA 1
ATOM 1283 C C . GLU B 1 39 ? -20.156 -3.258 3.174 1 97.81 39 GLU B C 1
ATOM 1285 O O . GLU B 1 39 ? -21.109 -3.414 3.936 1 97.81 39 GLU B O 1
ATOM 1290 N N . ASP B 1 40 ? -20.125 -2.361 2.385 1 97.5 40 ASP B N 1
ATOM 1291 C CA . ASP B 1 40 ? -21.281 -1.578 1.965 1 97.5 40 ASP B CA 1
ATOM 1292 C C . ASP B 1 40 ? -21.297 -1.387 0.45 1 97.5 40 ASP B C 1
ATOM 1294 O O . ASP B 1 40 ? -20.672 -2.154 -0.284 1 97.5 40 ASP B O 1
ATOM 1298 N N . ALA B 1 41 ? -22.078 -0.49 -0.058 1 97.38 41 ALA B N 1
ATOM 1299 C CA . ALA B 1 41 ? -22.266 -0.331 -1.498 1 97.38 41 ALA B CA 1
ATOM 1300 C C . ALA B 1 41 ? -20.984 0.147 -2.17 1 97.38 41 ALA B C 1
ATOM 1302 O O . ALA B 1 41 ? -20.781 -0.078 -3.365 1 97.38 41 ALA B O 1
ATOM 1303 N N . GLU B 1 42 ? -20.078 0.738 -1.4 1 98.25 42 GLU B N 1
ATOM 1304 C CA . GLU B 1 42 ? -18.938 1.396 -2.037 1 98.25 42 GLU B CA 1
ATOM 1305 C C . GLU B 1 42 ? -17.625 0.759 -1.607 1 98.25 42 GLU B C 1
ATOM 1307 O O . GLU B 1 42 ? -16.562 1.07 -2.162 1 98.25 42 GLU B O 1
ATOM 1312 N N . SER B 1 43 ? -17.672 -0.135 -0.661 1 98.5 43 SER B N 1
ATOM 1313 C CA . SER B 1 43 ? -16.406 -0.634 -0.147 1 98.5 43 SER B CA 1
ATOM 1314 C C . SER B 1 43 ? -16.562 -2.004 0.504 1 98.5 43 SER B C 1
ATOM 1316 O O . SER B 1 43 ? -17.688 -2.395 0.866 1 98.5 43 SER B O 1
ATOM 1318 N N . CYS B 1 44 ? -15.5 -2.723 0.554 1 98.81 44 CYS B N 1
ATOM 1319 C CA . CYS B 1 44 ? -15.359 -3.996 1.253 1 98.81 44 CYS B CA 1
ATOM 1320 C C . CYS B 1 44 ? -14.008 -4.09 1.954 1 98.81 44 CYS B C 1
ATOM 1322 O O . CYS B 1 44 ? -12.969 -4.059 1.303 1 98.81 44 CYS B O 1
ATOM 1324 N N . SER B 1 45 ? -14.031 -4.156 3.232 1 98.75 45 SER B N 1
ATOM 1325 C CA . SER B 1 45 ? -12.805 -4.328 3.998 1 98.75 45 SER B CA 1
ATOM 1326 C C . SER B 1 45 ? -12.523 -5.801 4.273 1 98.75 45 SER B C 1
ATOM 1328 O O . SER B 1 45 ? -13.414 -6.535 4.715 1 98.75 45 SER B O 1
ATOM 1330 N N . VAL B 1 46 ? -11.312 -6.18 3.994 1 98.75 46 VAL B N 1
ATOM 1331 C CA . VAL B 1 46 ? -10.906 -7.551 4.281 1 98.75 46 VAL B CA 1
ATOM 1332 C C . VAL B 1 46 ? -9.734 -7.551 5.254 1 98.75 46 VAL B C 1
ATOM 1334 O O . VAL B 1 46 ? -8.969 -6.586 5.312 1 98.75 46 VAL B O 1
ATOM 1337 N N . ARG B 1 47 ? -9.625 -8.609 5.992 1 97.94 47 ARG B N 1
ATOM 1338 C CA . ARG B 1 47 ? -8.648 -8.688 7.074 1 97.94 47 ARG B CA 1
ATOM 1339 C C . ARG B 1 47 ? -7.391 -9.422 6.625 1 97.94 47 ARG B C 1
ATOM 1341 O O . ARG B 1 47 ? -7.453 -10.594 6.25 1 97.94 47 ARG B O 1
ATOM 1348 N N . PHE B 1 48 ? -6.301 -8.758 6.645 1 98.12 48 PHE B N 1
ATOM 1349 C CA . PHE B 1 48 ? -4.969 -9.352 6.645 1 98.12 48 PHE B CA 1
ATOM 1350 C C . PHE B 1 48 ? -4.406 -9.414 8.062 1 98.12 48 PHE B C 1
ATOM 1352 O O . PHE B 1 48 ? -4.973 -8.828 8.984 1 98.12 48 PHE B O 1
ATOM 1359 N N . ASN B 1 49 ? -3.332 -10.156 8.281 1 97 49 ASN B N 1
ATOM 1360 C CA . ASN B 1 49 ? -2.807 -10.398 9.617 1 97 49 ASN B CA 1
ATOM 1361 C C . ASN B 1 49 ? -2.283 -9.117 10.258 1 97 49 ASN B C 1
ATOM 1363 O O . ASN B 1 49 ? -2.35 -8.953 11.477 1 97 49 ASN B O 1
ATOM 1367 N N . ASN B 1 50 ? -1.823 -8.172 9.492 1 97.25 50 ASN B N 1
ATOM 1368 C CA . ASN B 1 50 ? -1.137 -7.02 10.062 1 97.25 50 ASN B CA 1
ATOM 1369 C C . ASN B 1 50 ? -1.754 -5.707 9.586 1 97.25 50 ASN B C 1
ATOM 1371 O O . ASN B 1 50 ? -1.381 -4.633 10.062 1 97.25 50 ASN B O 1
ATOM 1375 N N . VAL B 1 51 ? -2.693 -5.719 8.664 1 98.12 51 VAL B N 1
ATOM 1376 C CA . VAL B 1 51 ? -3.299 -4.52 8.102 1 98.12 51 VAL B CA 1
ATOM 1377 C C . VAL B 1 51 ? -4.707 -4.836 7.602 1 98.12 51 VAL B C 1
ATOM 1379 O O . VAL B 1 51 ? -5.023 -5.992 7.312 1 98.12 51 VAL B O 1
ATOM 1382 N N . ILE B 1 52 ? -5.516 -3.826 7.535 1 98.5 52 ILE B N 1
ATOM 1383 C CA . ILE B 1 52 ? -6.785 -3.947 6.828 1 98.5 52 ILE B CA 1
ATOM 1384 C C . ILE B 1 52 ? -6.609 -3.52 5.371 1 98.5 52 ILE B C 1
ATOM 1386 O O . ILE B 1 52 ? -5.996 -2.486 5.094 1 98.5 52 ILE B O 1
ATOM 1390 N N . VAL B 1 53 ? -7.059 -4.32 4.469 1 98.88 53 VAL B N 1
ATOM 1391 C CA . VAL B 1 53 ? -7.145 -3.91 3.07 1 98.88 53 VAL B CA 1
ATOM 1392 C C . VAL B 1 53 ? -8.578 -3.484 2.744 1 98.88 53 VAL B C 1
ATOM 1394 O O . VAL B 1 53 ? -9.508 -4.281 2.857 1 98.88 53 VAL B O 1
ATOM 1397 N N . ASN B 1 54 ? -8.734 -2.232 2.422 1 98.88 54 ASN B N 1
ATOM 1398 C CA . ASN B 1 54 ? -10.023 -1.676 2.023 1 98.88 54 ASN B CA 1
ATOM 1399 C C . ASN B 1 54 ? -10.164 -1.624 0.505 1 98.88 54 ASN B C 1
ATOM 1401 O O . ASN B 1 54 ? -9.477 -0.853 -0.162 1 98.88 54 ASN B O 1
ATOM 1405 N N . LEU B 1 55 ? -10.992 -2.453 -0.011 1 98.94 55 LEU B N 1
ATOM 1406 C CA . LEU B 1 55 ? -11.383 -2.365 -1.415 1 98.94 55 LEU B CA 1
ATOM 1407 C C . LEU B 1 55 ? -12.438 -1.286 -1.622 1 98.94 55 LEU B C 1
ATOM 1409 O O . LEU B 1 55 ? -13.531 -1.37 -1.065 1 98.94 55 LEU B O 1
ATOM 1413 N N . LEU B 1 56 ? -12.109 -0.257 -2.377 1 98.88 56 LEU B N 1
ATOM 1414 C CA . LEU B 1 56 ? -12.953 0.926 -2.488 1 98.88 56 LEU B CA 1
ATOM 1415 C C . LEU B 1 56 ? -13.281 1.224 -3.947 1 98.88 56 LEU B C 1
ATOM 1417 O O . LEU B 1 56 ? -12.391 1.258 -4.797 1 98.88 56 LEU B O 1
ATOM 1421 N N . LEU B 1 57 ? -14.555 1.423 -4.199 1 98.81 57 LEU B N 1
ATOM 1422 C CA . LEU B 1 57 ? -14.898 1.853 -5.551 1 98.81 57 LEU B CA 1
ATOM 1423 C C . LEU B 1 57 ? -14.141 3.125 -5.922 1 98.81 57 LEU B C 1
ATOM 1425 O O . LEU B 1 57 ? -14.125 4.09 -5.156 1 98.81 57 LEU B O 1
ATOM 1429 N N . ALA B 1 58 ? -13.594 3.059 -7.109 1 98.69 58 ALA B N 1
ATOM 1430 C CA . ALA B 1 58 ? -12.828 4.203 -7.605 1 98.69 58 ALA B CA 1
ATOM 1431 C C . ALA B 1 58 ? -13.695 5.461 -7.645 1 98.69 58 ALA B C 1
ATOM 1433 O O . ALA B 1 58 ? -13.211 6.566 -7.398 1 98.69 58 ALA B O 1
ATOM 1434 N N . SER B 1 59 ? -14.977 5.328 -7.906 1 98.19 59 SER B N 1
ATOM 1435 C CA . SER B 1 59 ? -15.906 6.449 -7.996 1 98.19 59 SER B CA 1
ATOM 1436 C C . SER B 1 59 ? -16.109 7.102 -6.633 1 98.19 59 SER B C 1
ATOM 1438 O O . SER B 1 59 ? -16.625 8.219 -6.547 1 98.19 59 SER B O 1
ATOM 1440 N N . ALA B 1 60 ? -15.742 6.461 -5.555 1 98.25 60 ALA B N 1
ATOM 1441 C CA . ALA B 1 60 ? -15.891 7 -4.207 1 98.25 60 ALA B CA 1
ATOM 1442 C C . ALA B 1 60 ? -14.539 7.441 -3.641 1 98.25 60 ALA B C 1
ATOM 1444 O O . ALA B 1 60 ? -14.477 8.055 -2.572 1 98.25 60 ALA B O 1
ATOM 1445 N N . ALA B 1 61 ? -13.461 7.129 -4.34 1 98.56 61 ALA B N 1
ATOM 1446 C CA . ALA B 1 61 ? -12.109 7.312 -3.824 1 98.56 61 ALA B CA 1
ATOM 1447 C C . ALA B 1 61 ? -11.758 8.789 -3.707 1 98.56 61 ALA B C 1
ATOM 1449 O O . ALA B 1 61 ? -10.93 9.18 -2.877 1 98.56 61 ALA B O 1
ATOM 1450 N N . GLY B 1 62 ? -12.383 9.641 -4.559 1 98.19 62 GLY B N 1
ATOM 1451 C CA . GLY B 1 62 ? -12.148 11.078 -4.488 1 98.19 62 GLY B CA 1
ATOM 1452 C C . GLY B 1 62 ? -12.406 11.656 -3.107 1 98.19 62 GLY B C 1
ATOM 1453 O O . GLY B 1 62 ? -11.781 12.648 -2.723 1 98.19 62 GLY B O 1
ATOM 1454 N N . GLU B 1 63 ? -13.227 11.047 -2.338 1 97.38 63 GLU B N 1
ATOM 1455 C CA . GLU B 1 63 ? -13.625 11.5 -1.012 1 97.38 63 GLU B CA 1
ATOM 1456 C C . GLU B 1 63 ? -12.484 11.375 -0.011 1 97.38 63 GLU B C 1
ATOM 1458 O O . GLU B 1 63 ? -12.523 11.984 1.062 1 97.38 63 GLU B O 1
ATOM 1463 N N . ILE B 1 64 ? -11.492 10.594 -0.408 1 97.94 64 ILE B N 1
ATOM 1464 C CA . ILE B 1 64 ? -10.445 10.391 0.589 1 97.94 64 ILE B CA 1
ATOM 1465 C C . ILE B 1 64 ? -9.109 10.867 0.039 1 97.94 64 ILE B C 1
ATOM 1467 O O . ILE B 1 64 ? -8.156 11.062 0.794 1 97.94 64 ILE B O 1
ATOM 1471 N N . VAL B 1 65 ? -9.031 11.141 -1.279 1 98 65 VAL B N 1
ATOM 1472 C CA . VAL B 1 65 ? -7.719 11.5 -1.807 1 98 65 VAL B CA 1
ATOM 1473 C C . VAL B 1 65 ? -7.699 12.984 -2.178 1 98 65 VAL B C 1
ATOM 1475 O O . VAL B 1 65 ? -6.688 13.492 -2.662 1 98 65 VAL B O 1
ATOM 1478 N N . GLY B 1 66 ? -8.695 13.703 -2.068 1 97.19 66 GLY B N 1
ATOM 1479 C CA . GLY B 1 66 ? -8.711 15.133 -2.322 1 97.19 66 GLY B CA 1
ATOM 1480 C C . GLY B 1 66 ? -9.43 15.508 -3.605 1 97.19 66 GLY B C 1
ATOM 1481 O O . GLY B 1 66 ? -9.164 16.562 -4.191 1 97.19 66 GLY B O 1
ATOM 1482 N N . GLY B 1 67 ? -10.234 14.508 -4.113 1 97.44 67 GLY B N 1
ATOM 1483 C CA . GLY B 1 67 ? -11.008 14.789 -5.309 1 97.44 67 GLY B CA 1
ATOM 1484 C C . GLY B 1 67 ? -10.906 13.695 -6.355 1 97.44 67 GLY B C 1
ATOM 1485 O O . GLY B 1 67 ? -9.883 13.016 -6.453 1 97.44 67 GLY B O 1
ATOM 1486 N N . GLN B 1 68 ? -11.984 13.617 -7.199 1 96.06 68 GLN B N 1
ATOM 1487 C CA . GLN B 1 68 ? -12.039 12.562 -8.203 1 96.06 68 GLN B CA 1
ATOM 1488 C C . GLN B 1 68 ? -10.945 12.734 -9.25 1 96.06 68 GLN B C 1
ATOM 1490 O O . GLN B 1 68 ? -10.461 11.758 -9.82 1 96.06 68 GLN B O 1
ATOM 1495 N N . ARG B 1 69 ? -10.5 13.977 -9.438 1 95.62 69 ARG B N 1
ATOM 1496 C CA . ARG B 1 69 ? -9.5 14.266 -10.461 1 95.62 69 ARG B CA 1
ATOM 1497 C C . ARG B 1 69 ? -8.156 13.633 -10.102 1 95.62 69 ARG B C 1
ATOM 1499 O O . ARG B 1 69 ? -7.289 13.492 -10.961 1 95.62 69 ARG B O 1
ATOM 1506 N N . LEU B 1 70 ? -8.008 13.258 -8.914 1 96.88 70 LEU B N 1
ATOM 1507 C CA . LEU B 1 70 ? -6.746 12.688 -8.453 1 96.88 70 LEU B CA 1
ATOM 1508 C C . LEU B 1 70 ? -6.793 11.164 -8.477 1 96.88 70 LEU B C 1
ATOM 1510 O O . LEU B 1 70 ? -5.809 10.5 -8.141 1 96.88 70 LEU B O 1
ATOM 1514 N N . VAL B 1 71 ? -7.914 10.602 -8.836 1 98 71 VAL B N 1
ATOM 1515 C CA . VAL B 1 71 ? -8.055 9.148 -8.93 1 98 71 VAL B CA 1
ATOM 1516 C C . VAL B 1 71 ? -7.645 8.68 -10.32 1 98 71 VAL B C 1
ATOM 1518 O O . VAL B 1 71 ? -8.203 9.133 -11.328 1 98 71 VAL B O 1
ATOM 1521 N N . ALA B 1 72 ? -6.668 7.828 -10.336 1 97.38 72 ALA B N 1
ATOM 1522 C CA . ALA B 1 72 ? -6.172 7.309 -11.609 1 97.38 72 ALA B CA 1
ATOM 1523 C C . ALA B 1 72 ? -7.082 6.211 -12.148 1 97.38 72 ALA B C 1
ATOM 1525 O O . ALA B 1 72 ? -7.754 5.516 -11.375 1 97.38 72 ALA B O 1
ATOM 1526 N N . GLY B 1 73 ? -7.031 6.012 -13.453 1 94.69 73 GLY B N 1
ATOM 1527 C CA . GLY B 1 73 ? -7.75 4.906 -14.062 1 94.69 73 GLY B CA 1
ATOM 1528 C C . GLY B 1 73 ? -7.027 3.58 -13.938 1 94.69 73 GLY B C 1
ATOM 1529 O O . GLY B 1 73 ? -5.848 3.541 -13.578 1 94.69 73 GLY B O 1
ATOM 1530 N N . PRO B 1 74 ? -7.703 2.416 -14.156 1 89.56 74 PRO B N 1
ATOM 1531 C CA . PRO B 1 74 ? -7.109 1.087 -13.992 1 89.56 74 PRO B CA 1
ATOM 1532 C C . PRO B 1 74 ? -5.941 0.842 -14.945 1 89.56 74 PRO B C 1
ATOM 1534 O O . PRO B 1 74 ? -5.098 -0.019 -14.68 1 89.56 74 PRO B O 1
ATOM 1537 N N . GLY B 1 75 ? -5.77 1.607 -15.984 1 90.25 75 GLY B N 1
ATOM 1538 C CA . GLY B 1 75 ? -4.695 1.399 -16.938 1 90.25 75 GLY B CA 1
ATOM 1539 C C . GLY B 1 75 ? -3.549 2.377 -16.781 1 90.25 75 GLY B C 1
ATOM 1540 O O . GLY B 1 75 ? -2.635 2.416 -17.609 1 90.25 75 GLY B O 1
ATOM 1541 N N . ALA B 1 76 ? -3.463 3.104 -15.695 1 93.94 76 ALA B N 1
ATOM 1542 C CA . ALA B 1 76 ? -2.498 4.184 -15.516 1 93.94 76 ALA B CA 1
ATOM 1543 C C . ALA B 1 76 ? -1.109 3.635 -15.195 1 93.94 76 ALA B C 1
ATOM 1545 O O . ALA B 1 76 ? -0.112 4.352 -15.297 1 93.94 76 ALA B O 1
ATOM 1546 N N . GLY B 1 77 ? -0.981 2.334 -14.883 1 96 77 GLY B N 1
ATOM 1547 C CA . GLY B 1 77 ? 0.285 1.77 -14.445 1 96 77 GLY B CA 1
ATOM 1548 C C . GLY B 1 77 ? 0.411 1.695 -12.938 1 96 77 GLY B C 1
ATOM 1549 O O . GLY B 1 77 ? -0.566 1.905 -12.211 1 96 77 GLY B O 1
ATOM 1550 N N . HIS B 1 78 ? 1.624 1.307 -12.547 1 96.94 78 HIS B N 1
ATOM 1551 C CA . HIS B 1 78 ? 1.832 1.062 -11.125 1 96.94 78 HIS B CA 1
ATOM 1552 C C . HIS B 1 78 ? 2.736 2.125 -10.508 1 96.94 78 HIS B C 1
ATOM 1554 O O . HIS B 1 78 ? 3.734 2.523 -11.117 1 96.94 78 HIS B O 1
ATOM 1560 N N . ARG B 1 79 ? 2.369 2.537 -9.336 1 98 79 ARG B N 1
ATOM 1561 C CA . ARG B 1 79 ? 3.248 3.387 -8.539 1 98 79 ARG B CA 1
ATOM 1562 C C . ARG B 1 79 ? 3.643 2.701 -7.238 1 98 79 ARG B C 1
ATOM 1564 O O . ARG B 1 79 ? 4.422 3.246 -6.453 1 98 79 ARG B O 1
ATOM 1571 N N . CYS B 1 80 ? 3.127 1.537 -7.031 1 98.31 80 CYS B N 1
ATOM 1572 C CA . CYS B 1 80 ? 3.375 0.783 -5.809 1 98.31 80 CYS B CA 1
ATOM 1573 C C . CYS B 1 80 ? 3.205 -0.713 -6.043 1 98.31 80 CYS B C 1
ATOM 1575 O O . CYS B 1 80 ? 2.58 -1.124 -7.023 1 98.31 80 CYS B O 1
ATOM 1577 N N . GLN B 1 81 ? 3.836 -1.514 -5.254 1 98.81 81 GLN B N 1
ATOM 1578 C CA . GLN B 1 81 ? 3.666 -2.963 -5.242 1 98.81 81 GLN B CA 1
ATOM 1579 C C . GLN B 1 81 ? 3.611 -3.5 -3.816 1 98.81 81 GLN B C 1
ATOM 1581 O O . GLN B 1 81 ? 4.391 -3.076 -2.959 1 98.81 81 GLN B O 1
ATOM 1586 N N . LEU B 1 82 ? 2.637 -4.367 -3.529 1 98.88 82 LEU B N 1
ATOM 1587 C CA . LEU B 1 82 ? 2.498 -5.035 -2.24 1 98.88 82 LEU B CA 1
ATOM 1588 C C . LEU B 1 82 ? 3.164 -6.406 -2.264 1 98.88 82 LEU B C 1
ATOM 1590 O O . LEU B 1 82 ? 2.932 -7.199 -3.182 1 98.88 82 LEU B O 1
ATOM 1594 N N . SER B 1 83 ? 3.979 -6.68 -1.265 1 98.75 83 SER B N 1
ATOM 1595 C CA . SER B 1 83 ? 4.762 -7.91 -1.277 1 98.75 83 SER B CA 1
ATOM 1596 C C . SER B 1 83 ? 4.426 -8.797 -0.082 1 98.75 83 SER B C 1
ATOM 1598 O O . SER B 1 83 ? 4.293 -8.305 1.041 1 98.75 83 SER B O 1
ATOM 1600 N N . VAL B 1 84 ? 4.32 -10.047 -0.357 1 98.5 84 VAL B N 1
ATOM 1601 C CA . VAL B 1 84 ? 4.141 -11.094 0.649 1 98.5 84 VAL B CA 1
ATOM 1602 C C . VAL B 1 84 ? 5.324 -12.055 0.612 1 98.5 84 VAL B C 1
ATOM 1604 O O . VAL B 1 84 ? 5.723 -12.516 -0.46 1 98.5 84 VAL B O 1
ATOM 1607 N N . TRP B 1 85 ? 5.859 -12.297 1.794 1 97.81 85 TRP B N 1
ATOM 1608 C CA . TRP B 1 85 ? 6.895 -13.32 1.899 1 97.81 85 TRP B CA 1
ATOM 1609 C C . TRP B 1 85 ? 6.281 -14.719 1.971 1 97.81 85 TRP B C 1
ATOM 1611 O O . T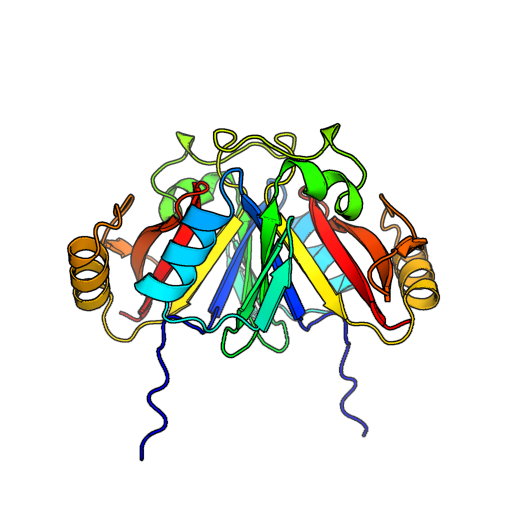RP B 1 85 ? 5.328 -14.945 2.721 1 97.81 85 TRP B O 1
ATOM 1621 N N . VAL B 1 86 ? 6.773 -15.586 1.196 1 97.81 86 VAL B N 1
ATOM 1622 C CA . VAL B 1 86 ? 6.293 -16.969 1.2 1 97.81 86 VAL B CA 1
ATOM 1623 C C . VAL B 1 86 ? 7.477 -17.922 1.35 1 97.81 86 VAL B C 1
ATOM 1625 O O . VAL B 1 86 ? 8.625 -17.531 1.138 1 97.81 86 VAL B O 1
ATOM 1628 N N . ALA B 1 87 ? 7.211 -19.109 1.779 1 96.75 87 ALA B N 1
ATOM 1629 C CA . ALA B 1 87 ? 8.25 -20.109 1.979 1 96.75 87 ALA B CA 1
ATOM 1630 C C . ALA B 1 87 ? 8.758 -20.656 0.643 1 96.75 87 ALA B C 1
ATOM 1632 O O . ALA B 1 87 ? 9.922 -21.031 0.519 1 96.75 87 ALA B O 1
ATOM 1633 N N . ASP B 1 88 ? 7.898 -20.703 -0.364 1 97.69 88 ASP B N 1
ATOM 1634 C CA . ASP B 1 88 ? 8.172 -21.312 -1.663 1 97.69 88 ASP B CA 1
ATOM 1635 C C . ASP B 1 88 ? 7.422 -20.594 -2.777 1 97.69 88 ASP B C 1
ATOM 1637 O O . ASP B 1 88 ? 6.246 -20.859 -3.023 1 97.69 88 ASP B O 1
ATOM 1641 N N . VAL B 1 89 ? 8.164 -19.781 -3.543 1 98.5 89 VAL B N 1
ATOM 1642 C CA . VAL B 1 89 ? 7.559 -18.938 -4.574 1 98.5 89 VAL B CA 1
ATOM 1643 C C . VAL B 1 89 ? 6.984 -19.828 -5.684 1 98.5 89 VAL B C 1
ATOM 1645 O O . VAL B 1 89 ? 5.879 -19.578 -6.168 1 98.5 89 VAL B O 1
ATOM 1648 N N . ASP B 1 90 ? 7.699 -20.859 -6.094 1 98.5 90 ASP B N 1
ATOM 1649 C CA . ASP B 1 90 ? 7.246 -21.719 -7.188 1 98.5 90 ASP B CA 1
ATOM 1650 C C . ASP B 1 90 ? 5.945 -22.438 -6.824 1 98.5 90 ASP B C 1
ATOM 1652 O O . ASP B 1 90 ? 5.031 -22.531 -7.648 1 98.5 90 ASP B O 1
ATOM 1656 N N . ALA B 1 91 ? 5.848 -22.906 -5.621 1 97.88 91 ALA B N 1
ATOM 1657 C CA . ALA B 1 91 ? 4.621 -23.547 -5.156 1 97.88 91 ALA B CA 1
ATOM 1658 C C . ALA B 1 91 ? 3.459 -22.562 -5.145 1 97.88 91 ALA B C 1
ATOM 1660 O O . ALA B 1 91 ? 2.342 -22.906 -5.539 1 97.88 91 ALA B O 1
ATOM 1661 N N . GLU B 1 92 ? 3.748 -21.359 -4.676 1 97.31 92 GLU B N 1
ATOM 1662 C CA . GLU B 1 92 ? 2.688 -20.359 -4.617 1 97.31 92 GLU B CA 1
ATOM 1663 C C . GLU B 1 92 ? 2.232 -19.969 -6.016 1 97.31 92 GLU B C 1
ATOM 1665 O O . GLU B 1 92 ? 1.039 -19.766 -6.254 1 97.31 92 GLU B O 1
ATOM 1670 N N . VAL B 1 93 ? 3.176 -19.828 -6.906 1 98 93 VAL B N 1
ATOM 1671 C CA . VAL B 1 93 ? 2.844 -19.484 -8.289 1 98 93 VAL B CA 1
ATOM 1672 C C . VAL B 1 93 ? 1.947 -20.578 -8.875 1 98 93 VAL B C 1
ATOM 1674 O O . VAL B 1 93 ? 0.957 -20.281 -9.547 1 98 93 VAL B O 1
ATOM 1677 N N . ALA B 1 94 ? 2.293 -21.797 -8.633 1 98 94 ALA B N 1
ATOM 1678 C CA . ALA B 1 94 ? 1.457 -22.891 -9.109 1 98 94 ALA B CA 1
ATOM 1679 C C . ALA B 1 94 ? 0.043 -22.797 -8.539 1 98 94 ALA B C 1
ATOM 1681 O O . ALA B 1 94 ? -0.937 -22.969 -9.266 1 98 94 ALA B O 1
ATOM 1682 N N . ARG B 1 95 ? -0.046 -22.516 -7.297 1 96.31 95 ARG B N 1
ATOM 1683 C CA . ARG B 1 95 ? -1.342 -22.359 -6.645 1 96.31 95 ARG B CA 1
ATOM 1684 C C . ARG B 1 95 ? -2.133 -21.219 -7.277 1 96.31 95 ARG B C 1
ATOM 1686 O O . ARG B 1 95 ? -3.326 -21.359 -7.555 1 96.31 95 ARG B O 1
ATOM 1693 N N . LEU B 1 96 ? -1.486 -20.078 -7.453 1 97.12 96 LEU B N 1
ATOM 1694 C CA . LEU B 1 96 ? -2.121 -18.891 -8.031 1 97.12 96 LEU B CA 1
ATOM 1695 C C . LEU B 1 96 ? -2.621 -19.188 -9.445 1 97.12 96 LEU B C 1
ATOM 1697 O O . LEU B 1 96 ? -3.758 -18.859 -9.789 1 97.12 96 LEU B O 1
ATOM 1701 N N . LYS B 1 97 ? -1.823 -19.828 -10.234 1 97.31 97 LYS B N 1
ATOM 1702 C CA . LYS B 1 97 ? -2.211 -20.188 -11.602 1 97.31 97 LYS B CA 1
ATOM 1703 C C . LYS B 1 97 ? -3.414 -21.125 -11.602 1 97.31 97 LYS B C 1
ATOM 1705 O O . LYS B 1 97 ? -4.316 -20.984 -12.43 1 97.31 97 LYS B O 1
ATOM 1710 N N . ALA B 1 98 ? -3.402 -22.062 -10.711 1 96.5 98 ALA B N 1
ATOM 1711 C CA . ALA B 1 98 ? -4.508 -23 -10.602 1 96.5 98 ALA B CA 1
ATOM 1712 C C . ALA B 1 98 ? -5.82 -22.281 -10.289 1 96.5 98 ALA B C 1
ATOM 1714 O O . ALA B 1 98 ? -6.902 -22.797 -10.586 1 96.5 98 ALA B O 1
ATOM 1715 N N . ARG B 1 99 ? -5.684 -21.125 -9.719 1 95.31 99 ARG B N 1
ATOM 1716 C CA . ARG B 1 99 ? -6.855 -20.328 -9.375 1 95.31 99 ARG B CA 1
ATOM 1717 C C . ARG B 1 99 ? -7.168 -19.312 -10.469 1 95.31 99 ARG B C 1
ATOM 1719 O O . ARG B 1 99 ? -8.023 -18.438 -10.289 1 95.31 99 ARG B O 1
ATOM 1726 N N . GLY B 1 100 ? -6.406 -19.359 -11.5 1 95.25 100 GLY B N 1
ATOM 1727 C CA . GLY B 1 100 ? -6.68 -18.516 -12.648 1 95.25 100 GLY B CA 1
ATOM 1728 C C . GLY B 1 100 ? -5.992 -17.172 -12.57 1 95.25 100 GLY B C 1
ATOM 1729 O O . GLY B 1 100 ? -6.309 -16.25 -13.344 1 95.25 100 GLY B O 1
ATOM 1730 N N . VAL B 1 101 ? -5.062 -17.016 -11.664 1 96.88 101 VAL B N 1
ATOM 1731 C CA . VAL B 1 101 ? -4.355 -15.734 -11.523 1 96.88 101 VAL B CA 1
ATOM 1732 C C . VAL B 1 101 ? -3.24 -15.648 -12.562 1 96.88 101 VAL B C 1
ATOM 1734 O O . VAL B 1 101 ? -2.457 -16.578 -12.727 1 96.88 101 VAL B O 1
ATOM 1737 N N . GLU B 1 102 ? -3.268 -14.547 -13.211 1 93.69 102 GLU B N 1
ATOM 1738 C CA . GLU B 1 102 ? -2.215 -14.312 -14.195 1 93.69 102 GLU B CA 1
ATOM 1739 C C . GLU B 1 102 ? -0.921 -13.859 -13.531 1 93.69 102 GLU B C 1
ATOM 1741 O O . GLU B 1 102 ? -0.915 -12.883 -12.781 1 93.69 102 GLU B O 1
ATOM 1746 N N . ILE B 1 103 ? 0.172 -14.555 -13.867 1 98.12 103 ILE B N 1
ATOM 1747 C CA . ILE B 1 103 ? 1.505 -14.18 -13.406 1 98.12 103 ILE B CA 1
ATOM 1748 C C . ILE B 1 103 ? 2.16 -13.25 -14.43 1 98.12 103 ILE B C 1
ATOM 1750 O O . ILE B 1 103 ? 2.34 -13.625 -15.586 1 98.12 103 ILE B O 1
ATOM 1754 N N . VAL B 1 104 ? 2.555 -12.078 -14.039 1 97.5 104 VAL B N 1
ATOM 1755 C CA . VAL B 1 104 ? 3.008 -11.078 -15 1 97.5 104 VAL B CA 1
ATOM 1756 C C . VAL B 1 104 ? 4.535 -11.039 -15.016 1 97.5 104 VAL B C 1
ATOM 1758 O O . VAL B 1 104 ? 5.133 -10.477 -15.938 1 97.5 104 VAL B O 1
ATOM 1761 N N . LEU B 1 105 ? 5.152 -11.633 -14.062 1 98.56 105 LEU B N 1
ATOM 1762 C CA . LEU B 1 105 ? 6.605 -11.695 -13.953 1 98.56 105 LEU B CA 1
ATOM 1763 C C . LEU B 1 105 ? 7.039 -12.883 -13.109 1 98.56 105 LEU B C 1
ATOM 1765 O O . LEU B 1 105 ? 6.469 -13.133 -12.047 1 98.56 105 LEU B O 1
ATOM 1769 N N . GLY B 1 106 ? 8.016 -13.602 -13.633 1 98.19 106 GLY B N 1
ATOM 1770 C CA . GLY B 1 106 ? 8.617 -14.672 -12.859 1 98.19 106 GLY B CA 1
ATOM 1771 C C . GLY B 1 106 ? 7.855 -15.984 -12.953 1 98.19 106 GLY B C 1
ATOM 1772 O O . GLY B 1 106 ? 7.035 -16.172 -13.852 1 98.19 106 GLY B O 1
ATOM 1773 N N . PRO B 1 107 ? 8.109 -16.875 -12.078 1 98.5 107 PRO B N 1
ATOM 1774 C CA . PRO B 1 107 ? 9.094 -16.812 -11 1 98.5 107 PRO B CA 1
ATOM 1775 C C . PRO B 1 107 ? 10.523 -16.703 -11.508 1 98.5 107 PRO B C 1
ATOM 1777 O O . PRO B 1 107 ? 10.867 -17.281 -12.547 1 98.5 107 PRO B O 1
ATOM 1780 N N . GLU B 1 108 ? 11.305 -15.844 -10.836 1 98.69 108 GLU B N 1
ATOM 1781 C CA . GLU B 1 108 ? 12.711 -15.68 -11.188 1 98.69 108 GLU B CA 1
ATOM 1782 C C . GLU B 1 108 ? 13.539 -15.25 -9.977 1 98.69 108 GLU B C 1
ATOM 1784 O O . GLU B 1 108 ? 13.008 -14.672 -9.031 1 98.69 108 GLU B O 1
ATOM 1789 N N . THR B 1 109 ? 14.828 -15.602 -10 1 98.44 109 THR B N 1
ATOM 1790 C CA . THR B 1 109 ? 15.758 -15.172 -8.961 1 98.44 109 THR B CA 1
ATOM 1791 C C . THR B 1 109 ? 16.453 -13.875 -9.352 1 98.44 109 THR B C 1
ATOM 1793 O O . THR B 1 109 ? 17 -13.758 -10.453 1 98.44 109 THR B O 1
ATOM 1796 N N . LYS B 1 110 ? 16.344 -12.93 -8.438 1 97.38 110 LYS B N 1
ATOM 1797 C CA . LYS B 1 110 ? 16.922 -11.617 -8.695 1 97.38 110 LYS B CA 1
ATOM 1798 C C . LYS B 1 110 ? 18.328 -11.516 -8.117 1 97.38 110 LYS B C 1
ATOM 1800 O O . LYS B 1 110 ? 18.672 -12.234 -7.18 1 97.38 110 LYS B O 1
ATOM 1805 N N . PRO B 1 111 ? 19.094 -10.633 -8.617 1 93.94 111 PRO B N 1
ATOM 1806 C CA . PRO B 1 111 ? 20.469 -10.5 -8.164 1 93.94 111 PRO B CA 1
ATOM 1807 C C . PRO B 1 111 ? 20.578 -10.086 -6.695 1 93.94 111 PRO B C 1
ATOM 1809 O O . PRO B 1 111 ? 21.625 -10.273 -6.066 1 93.94 111 PRO B O 1
ATOM 1812 N N . TRP B 1 112 ? 19.531 -9.562 -6.223 1 93 112 TRP B N 1
ATOM 1813 C CA . TRP B 1 112 ? 19.578 -9.086 -4.844 1 93 112 TRP B CA 1
ATOM 1814 C C . TRP B 1 112 ? 19.219 -10.203 -3.871 1 93 112 TRP B C 1
ATOM 1816 O O . TRP B 1 112 ? 18.938 -9.945 -2.697 1 93 112 TRP B O 1
ATOM 1826 N N . GLY B 1 113 ? 19.047 -11.469 -4.293 1 95.06 113 GLY B N 1
ATOM 1827 C CA . GLY B 1 113 ? 18.969 -12.633 -3.42 1 95.06 113 GLY B CA 1
ATOM 1828 C C . GLY B 1 113 ? 17.547 -13.047 -3.107 1 95.06 113 GLY B C 1
ATOM 1829 O O . GLY B 1 113 ? 17.297 -13.727 -2.113 1 95.06 113 GLY B O 1
ATOM 1830 N N . LYS B 1 114 ? 16.641 -12.656 -3.898 1 97.5 114 LYS B N 1
ATOM 1831 C CA . LYS B 1 114 ? 15.258 -13.062 -3.709 1 97.5 114 LYS B CA 1
ATOM 1832 C C . LYS B 1 114 ? 14.711 -13.75 -4.957 1 97.5 114 LYS B C 1
ATOM 1834 O O . LYS B 1 114 ? 15.07 -13.383 -6.082 1 97.5 114 LYS B O 1
ATOM 1839 N N . ARG B 1 115 ? 13.992 -14.758 -4.77 1 98.75 115 ARG B N 1
ATOM 1840 C CA . ARG B 1 115 ? 13.125 -15.297 -5.812 1 98.75 115 ARG B CA 1
ATOM 1841 C C . ARG B 1 115 ? 11.734 -14.68 -5.75 1 98.75 115 ARG B C 1
ATOM 1843 O O . ARG B 1 115 ? 11.125 -14.617 -4.68 1 98.75 115 ARG B O 1
ATOM 1850 N N . ILE B 1 116 ? 11.305 -14.133 -6.891 1 98.81 116 ILE B N 1
ATOM 1851 C CA . ILE B 1 116 ? 10.062 -13.367 -6.832 1 98.81 116 ILE B CA 1
ATOM 1852 C C . ILE B 1 116 ? 9.156 -13.773 -7.988 1 98.81 116 ILE B C 1
ATOM 1854 O O . ILE B 1 116 ? 9.617 -14.352 -8.977 1 98.81 116 ILE B O 1
ATOM 1858 N N . ALA B 1 117 ? 7.906 -13.5 -7.852 1 98.81 117 ALA B N 1
ATOM 1859 C CA . ALA B 1 117 ? 6.895 -13.477 -8.906 1 98.81 117 ALA B CA 1
ATOM 1860 C C . ALA B 1 117 ? 5.867 -12.375 -8.656 1 98.81 117 ALA B C 1
ATOM 1862 O O . ALA B 1 117 ? 5.535 -12.078 -7.504 1 98.81 117 ALA B O 1
ATOM 1863 N N . ALA B 1 118 ? 5.449 -11.797 -9.703 1 98.81 118 ALA B N 1
ATOM 1864 C CA . ALA B 1 118 ? 4.461 -10.727 -9.594 1 98.81 118 ALA B CA 1
ATOM 1865 C C . ALA B 1 118 ? 3.158 -11.102 -10.289 1 98.81 118 ALA B C 1
ATOM 1867 O O . ALA B 1 118 ? 3.172 -11.797 -11.312 1 98.81 118 ALA B O 1
ATOM 1868 N N . PHE B 1 119 ? 2.072 -10.672 -9.742 1 98.25 119 PHE B N 1
ATOM 1869 C CA . PHE B 1 119 ? 0.737 -10.867 -10.297 1 98.25 119 PHE B CA 1
ATOM 1870 C C . PHE B 1 119 ? -0.158 -9.672 -9.977 1 98.25 119 PHE B C 1
ATOM 1872 O O . PHE B 1 119 ? 0.258 -8.75 -9.281 1 98.25 119 PHE B O 1
ATOM 1879 N N . ARG B 1 120 ? -1.37 -9.664 -10.539 1 96.75 120 ARG B N 1
ATOM 1880 C CA . ARG B 1 120 ? -2.283 -8.539 -10.359 1 96.75 120 ARG B CA 1
ATOM 1881 C C . ARG B 1 120 ? -3.627 -9.008 -9.812 1 96.75 120 ARG B C 1
ATOM 1883 O O . ARG B 1 120 ? -4.094 -10.102 -10.156 1 96.75 120 ARG B O 1
ATOM 1890 N N . ASP B 1 121 ? -4.176 -8.219 -8.977 1 97.44 121 ASP B N 1
ATOM 1891 C CA . ASP B 1 121 ? -5.578 -8.438 -8.641 1 97.44 121 ASP B CA 1
ATOM 1892 C C . ASP B 1 121 ? -6.492 -7.973 -9.773 1 97.44 121 ASP B C 1
ATOM 1894 O O . ASP B 1 121 ? -6.023 -7.441 -10.773 1 97.44 121 ASP B O 1
ATOM 1898 N N . PRO B 1 122 ? -7.812 -8.188 -9.742 1 96.94 122 PRO B N 1
ATOM 1899 C CA . PRO B 1 122 ? -8.719 -7.871 -10.852 1 96.94 122 PRO B CA 1
ATOM 1900 C C . PRO B 1 122 ? -8.719 -6.383 -11.195 1 96.94 122 PRO B C 1
ATOM 1902 O O . PRO B 1 122 ? -9.047 -6.012 -12.328 1 96.94 122 PRO B O 1
ATOM 1905 N N . ALA B 1 123 ? -8.43 -5.504 -10.227 1 97.25 123 ALA B N 1
ATOM 1906 C CA . ALA B 1 123 ? -8.414 -4.062 -10.461 1 97.25 123 ALA B CA 1
ATOM 1907 C C . ALA B 1 123 ? -7.059 -3.605 -10.992 1 97.25 123 ALA B C 1
ATOM 1909 O O . ALA B 1 123 ? -6.863 -2.42 -11.266 1 97.25 123 ALA B O 1
ATOM 1910 N N . GLY B 1 124 ? -6.094 -4.469 -11.039 1 96.31 124 GLY B N 1
ATOM 1911 C CA . GLY B 1 124 ? -4.801 -4.156 -11.625 1 96.31 124 GLY B CA 1
ATOM 1912 C C . GLY B 1 124 ? -3.73 -3.863 -10.594 1 96.31 124 GLY B C 1
ATOM 1913 O O . GLY B 1 124 ? -2.588 -3.562 -10.938 1 96.31 124 GLY B O 1
ATOM 1914 N N . HIS B 1 125 ? -4.027 -3.93 -9.359 1 97.81 125 HIS B N 1
ATOM 1915 C CA . HIS B 1 125 ? -3.016 -3.678 -8.336 1 97.81 125 HIS B CA 1
ATOM 1916 C C . HIS B 1 125 ? -1.92 -4.738 -8.375 1 97.81 125 HIS B C 1
ATOM 1918 O O . HIS B 1 125 ? -2.207 -5.926 -8.539 1 97.81 125 HIS B O 1
ATOM 1924 N N . SER B 1 126 ? -0.683 -4.316 -8.188 1 98.12 126 SER B N 1
ATOM 1925 C CA . SER B 1 126 ? 0.477 -5.195 -8.312 1 98.12 126 SER B CA 1
ATOM 1926 C C . SER B 1 126 ? 0.797 -5.879 -6.988 1 98.12 126 SER B C 1
ATOM 1928 O O . SER B 1 126 ? 0.946 -5.215 -5.961 1 98.12 126 SER B O 1
ATOM 1930 N N . TRP B 1 127 ? 0.897 -7.145 -7.02 1 98.75 127 TRP B N 1
ATOM 1931 C CA . TRP B 1 127 ? 1.312 -7.984 -5.898 1 98.75 127 TRP B CA 1
ATOM 1932 C C . TRP B 1 127 ? 2.572 -8.766 -6.246 1 98.75 127 TRP B C 1
ATOM 1934 O O . TRP B 1 127 ? 2.797 -9.109 -7.406 1 98.75 127 TRP B O 1
ATOM 1944 N N . GLU B 1 128 ? 3.344 -9.039 -5.223 1 98.88 128 GLU B N 1
ATOM 1945 C CA . GLU B 1 128 ? 4.539 -9.867 -5.336 1 98.88 128 GLU B CA 1
ATOM 1946 C C . GLU B 1 128 ? 4.57 -10.945 -4.258 1 98.88 128 GLU B C 1
ATOM 1948 O O . GLU B 1 128 ? 4.254 -10.68 -3.096 1 98.88 128 GLU B O 1
ATOM 1953 N N . VAL B 1 129 ? 4.875 -12.125 -4.652 1 98.62 129 VAL B N 1
ATOM 1954 C CA . VAL B 1 129 ? 5.355 -13.117 -3.693 1 98.62 129 VAL B CA 1
ATOM 1955 C C . VAL B 1 129 ? 6.875 -13.227 -3.783 1 98.62 129 VAL B C 1
ATOM 1957 O O . VAL B 1 129 ? 7.445 -13.164 -4.875 1 98.62 129 VAL B O 1
ATOM 1960 N N . ALA B 1 130 ? 7.473 -13.344 -2.652 1 98.62 130 ALA B N 1
ATOM 1961 C CA . ALA B 1 130 ? 8.93 -13.359 -2.604 1 98.62 130 ALA B CA 1
ATOM 1962 C C . ALA B 1 130 ? 9.438 -14.336 -1.545 1 98.62 130 ALA B C 1
ATOM 1964 O O . ALA B 1 130 ? 8.742 -14.609 -0.563 1 98.62 130 ALA B O 1
ATOM 1965 N N . GLN B 1 131 ? 10.562 -14.867 -1.737 1 98.44 131 GLN B N 1
ATOM 1966 C CA . GLN B 1 131 ? 11.281 -15.695 -0.775 1 98.44 131 GLN B CA 1
ATOM 1967 C C . GLN B 1 131 ? 12.781 -15.438 -0.84 1 98.44 131 GLN B C 1
ATOM 1969 O O . GLN B 1 131 ? 13.305 -15.023 -1.88 1 98.44 131 GLN B O 1
ATOM 1974 N N . ASP B 1 132 ? 13.461 -15.672 0.256 1 96.75 132 ASP B N 1
ATOM 1975 C CA . ASP B 1 132 ? 14.914 -15.594 0.26 1 96.75 132 ASP B CA 1
ATOM 1976 C C . ASP B 1 132 ? 15.531 -16.797 -0.456 1 96.75 132 ASP B C 1
ATOM 1978 O O . ASP B 1 132 ? 14.992 -17.906 -0.399 1 96.75 132 ASP B O 1
ATOM 1982 N N . VAL B 1 133 ? 16.547 -16.484 -1.152 1 94.25 133 VAL B N 1
ATOM 1983 C CA . VAL B 1 133 ? 17.312 -17.562 -1.764 1 94.25 133 VAL B CA 1
ATOM 1984 C C . VAL B 1 133 ? 18.656 -17.703 -1.049 1 94.25 133 VAL B C 1
ATOM 1986 O O . VAL B 1 133 ? 19.281 -16.703 -0.68 1 94.25 133 VAL B O 1
#

Solvent-accessible surface area (backbone atoms only — not comparable to full-atom values): 14037 Å² total; per-residue (Å²): 128,78,74,84,73,59,51,69,29,33,61,47,30,40,36,40,43,22,92,47,60,68,59,40,49,50,45,44,36,68,73,46,60,29,52,77,77,46,70,60,98,54,34,39,31,27,48,37,79,59,34,33,41,31,40,29,29,47,92,59,44,17,80,63,67,55,30,60,89,42,48,32,62,75,82,48,51,36,56,50,38,41,27,22,55,41,95,47,47,67,61,49,51,52,53,39,44,76,71,70,44,58,70,59,29,66,76,44,76,45,94,86,42,33,30,33,31,17,31,52,51,87,46,55,52,42,36,32,40,28,24,84,103,126,80,73,83,73,59,50,70,27,34,62,48,31,40,36,38,42,22,91,48,60,68,60,40,50,50,45,44,36,67,74,46,60,28,52,76,77,46,69,60,99,55,35,38,31,27,48,37,79,61,34,34,40,31,41,30,30,47,93,59,44,18,82,63,68,56,30,60,88,43,47,32,62,75,80,49,51,37,57,49,36,41,27,23,55,40,96,47,46,68,61,50,50,53,54,39,44,74,71,69,44,59,69,60,28,68,78,44,76,45,95,88,42,34,30,35,31,16,33,50,50,87,47,53,52,43,36,32,40,27,24,83,103